Protein AF-A0A6C0CCA2-F1 (afdb_monomer_lite)

Foldseek 3Di:
DDDPDPDDQVNVQVLCLLLVCVLLVHDADDDDDDDCPSSVVVVVQCVCVCVVAPRWYQDDPDQDLAGIAHPVDRQAGEHEAEDEDDLGWTAQGPLQWFFLCVVCVLLVHHDDDLLVSLQCCVVVVLSVVQSRVCSRAVHWYFYAYNVVRWTKTKHFPAGCHSVNPVVWDWDKPDHSVPDDFKIFIFTQDPNDTHTFKMWGQDDPPDSIIGITGSVNSNCVSVVVRMDIDTD

Organism: NCBI:txid1070528

Radius of gyration: 18.25 Å; chains: 1; bounding box: 51×41×48 Å

Structure (mmCIF, N/CA/C/O backbone):
data_AF-A0A6C0CCA2-F1
#
_entry.id   AF-A0A6C0CCA2-F1
#
loop_
_atom_site.group_PDB
_atom_site.id
_atom_site.type_symbol
_atom_site.label_atom_id
_atom_site.label_alt_id
_atom_site.label_comp_id
_atom_site.label_asym_id
_atom_site.label_entity_id
_atom_site.label_seq_id
_atom_site.pdbx_PDB_ins_code
_atom_site.Cartn_x
_atom_site.Cartn_y
_atom_site.Cartn_z
_atom_site.occupancy
_atom_site.B_iso_or_equiv
_atom_site.auth_seq_id
_atom_site.auth_comp_id
_atom_site.auth_asym_id
_atom_site.auth_atom_id
_atom_site.pdbx_PDB_model_num
ATOM 1 N N . MET A 1 1 ? 29.061 24.717 5.810 1.00 33.34 1 MET A N 1
ATOM 2 C CA . MET A 1 1 ? 28.289 23.784 6.660 1.00 33.34 1 MET A CA 1
ATOM 3 C C . MET A 1 1 ? 26.979 23.508 5.941 1.00 33.34 1 MET A C 1
ATOM 5 O O . MET A 1 1 ? 26.131 24.387 5.929 1.00 33.34 1 MET A O 1
ATOM 9 N N . SER A 1 2 ? 26.854 22.387 5.225 1.00 36.84 2 SER A N 1
ATOM 10 C CA . SER A 1 2 ? 25.617 22.090 4.491 1.00 36.84 2 SER A CA 1
ATOM 11 C C . SER A 1 2 ? 24.551 21.615 5.472 1.00 36.84 2 SER A C 1
ATOM 13 O O . SER A 1 2 ? 24.756 20.619 6.171 1.00 36.84 2 SER A O 1
ATOM 15 N N . GLU A 1 3 ? 23.422 22.314 5.523 1.00 35.94 3 GLU A N 1
ATOM 16 C CA . GLU A 1 3 ? 22.224 21.838 6.205 1.00 35.94 3 GLU A CA 1
ATOM 17 C C . GLU A 1 3 ? 21.871 20.448 5.664 1.00 35.94 3 GLU A C 1
ATOM 19 O O . GLU A 1 3 ? 21.598 20.274 4.475 1.00 35.94 3 GLU A O 1
ATOM 24 N N . LYS A 1 4 ? 21.916 19.428 6.529 1.00 39.75 4 LYS A N 1
ATOM 25 C CA . LYS A 1 4 ? 21.378 18.099 6.225 1.00 39.75 4 LYS A CA 1
ATOM 26 C C . LYS A 1 4 ? 19.868 18.259 6.063 1.00 39.75 4 LYS A C 1
ATOM 28 O O . LYS A 1 4 ? 19.120 18.198 7.036 1.00 39.75 4 LYS A O 1
ATOM 33 N N . GLN A 1 5 ? 19.429 18.505 4.834 1.00 40.78 5 GLN A N 1
ATOM 34 C CA . GLN A 1 5 ? 18.018 18.566 4.498 1.00 40.78 5 GLN A CA 1
ATOM 35 C C . GLN A 1 5 ? 17.412 17.191 4.805 1.00 40.78 5 GLN A C 1
ATOM 37 O O . GLN A 1 5 ? 17.782 16.177 4.210 1.00 40.78 5 GLN A O 1
ATOM 42 N N . VAL A 1 6 ? 16.534 17.135 5.808 1.00 44.69 6 VAL A N 1
ATOM 43 C CA . VAL A 1 6 ? 15.851 15.900 6.195 1.00 44.69 6 VAL A CA 1
ATOM 44 C C . VAL A 1 6 ? 14.941 15.508 5.038 1.00 44.69 6 VAL A C 1
ATOM 46 O O . VAL A 1 6 ? 13.875 16.092 4.860 1.00 44.69 6 VAL A O 1
ATOM 49 N N . LEU A 1 7 ? 15.373 14.528 4.243 1.00 51.72 7 LEU A N 1
ATOM 50 C CA . LEU A 1 7 ? 14.555 13.936 3.189 1.00 51.72 7 LEU A CA 1
ATOM 51 C C . LEU A 1 7 ? 13.192 13.546 3.795 1.00 51.72 7 LEU A C 1
ATOM 53 O O . LEU A 1 7 ? 13.137 12.823 4.798 1.00 51.72 7 LEU A O 1
ATOM 57 N N . GLN A 1 8 ? 12.088 13.923 3.156 1.00 57.38 8 GLN A N 1
ATOM 58 C CA . GLN A 1 8 ? 10.725 13.487 3.485 1.00 57.38 8 GLN A CA 1
ATOM 59 C C . GLN A 1 8 ? 10.368 12.186 2.756 1.00 57.38 8 GLN A C 1
ATOM 61 O O . GLN A 1 8 ? 11.028 11.810 1.791 1.00 57.38 8 GLN A O 1
ATOM 66 N N . THR A 1 9 ? 9.389 11.422 3.248 1.00 58.47 9 THR A N 1
ATOM 67 C CA . THR A 1 9 ? 9.006 10.125 2.648 1.00 58.47 9 THR A CA 1
ATOM 68 C C . THR A 1 9 ? 8.597 10.264 1.180 1.00 58.47 9 THR A C 1
ATOM 70 O O . THR A 1 9 ? 9.000 9.438 0.368 1.00 58.47 9 THR A O 1
ATOM 73 N N . GLU A 1 10 ? 7.906 11.356 0.833 1.00 61.56 10 GLU A N 1
ATOM 74 C CA . GLU A 1 10 ? 7.560 11.719 -0.550 1.00 61.56 10 GLU A CA 1
ATOM 75 C C . GLU A 1 10 ? 8.799 11.833 -1.451 1.00 61.56 10 GLU A C 1
ATOM 77 O O . GLU A 1 10 ? 8.774 11.395 -2.598 1.00 61.56 10 GLU A O 1
ATOM 82 N N . ASP A 1 11 ? 9.914 12.335 -0.914 1.00 83.44 11 ASP A N 1
ATOM 83 C CA . ASP A 1 11 ? 11.159 12.466 -1.670 1.00 83.44 11 ASP A CA 1
ATOM 84 C C . ASP A 1 11 ? 11.718 11.091 -2.051 1.00 83.44 11 ASP A C 1
ATOM 86 O O . ASP A 1 11 ? 12.250 10.923 -3.139 1.00 83.44 11 ASP A O 1
ATOM 90 N N . THR A 1 12 ? 11.571 10.079 -1.186 1.00 88.56 12 THR A N 1
ATOM 91 C CA . THR A 1 12 ? 12.020 8.711 -1.496 1.00 88.56 12 THR A CA 1
ATOM 92 C C . THR A 1 12 ? 11.109 8.009 -2.489 1.00 88.56 12 THR A C 1
ATOM 94 O O . THR A 1 12 ? 11.634 7.304 -3.343 1.00 88.56 12 THR A O 1
ATOM 97 N N . GLY A 1 13 ? 9.795 8.247 -2.429 1.00 92.06 13 GLY A N 1
ATOM 98 C CA . GLY A 1 13 ? 8.855 7.766 -3.446 1.00 92.06 13 GLY A CA 1
ATOM 99 C C . GLY A 1 13 ? 9.242 8.262 -4.838 1.00 92.06 13 GLY A C 1
ATOM 100 O O . GLY A 1 13 ? 9.580 7.458 -5.697 1.00 92.06 13 GLY A O 1
ATOM 101 N N . LYS A 1 14 ? 9.352 9.584 -5.012 1.00 93.69 14 LYS A N 1
ATOM 102 C CA . LYS A 1 14 ? 9.690 10.190 -6.312 1.00 93.69 14 LYS A CA 1
ATOM 103 C C . LYS A 1 14 ? 11.092 9.839 -6.810 1.00 93.69 14 LYS A C 1
ATOM 105 O O . LYS A 1 14 ? 11.291 9.679 -8.009 1.00 93.69 14 LYS A O 1
ATOM 110 N N . ILE A 1 15 ? 12.073 9.715 -5.911 1.00 95.94 15 ILE A N 1
ATOM 111 C CA . ILE A 1 15 ? 13.420 9.228 -6.260 1.00 95.94 15 ILE A CA 1
ATOM 112 C C . ILE A 1 15 ? 13.354 7.793 -6.798 1.00 95.94 15 ILE A C 1
ATOM 114 O O . ILE A 1 15 ? 14.021 7.477 -7.781 1.00 95.94 15 ILE A O 1
ATOM 118 N N . PHE A 1 16 ? 12.561 6.926 -6.168 1.00 97.12 16 PHE A N 1
ATOM 119 C CA . PHE A 1 16 ? 12.427 5.541 -6.606 1.00 97.12 16 PHE A CA 1
ATOM 120 C C . PHE A 1 16 ? 11.627 5.424 -7.907 1.00 97.12 16 PHE A C 1
ATOM 122 O O . PHE A 1 16 ? 12.038 4.692 -8.802 1.00 97.12 16 PHE A O 1
ATOM 129 N N . GLU A 1 17 ? 10.563 6.212 -8.064 1.00 97.12 17 GLU A N 1
ATOM 130 C CA . GLU A 1 17 ? 9.838 6.318 -9.332 1.00 97.12 17 GLU A CA 1
ATOM 131 C C . GLU A 1 17 ? 10.765 6.772 -10.478 1.00 97.12 17 GLU A C 1
ATOM 133 O O . GLU A 1 17 ? 10.752 6.219 -11.580 1.00 97.12 17 GLU A O 1
ATOM 138 N N . MET A 1 18 ? 11.634 7.756 -10.222 1.00 97.69 18 MET A N 1
ATOM 139 C CA . MET A 1 18 ? 12.644 8.173 -11.196 1.00 97.69 18 MET A CA 1
ATOM 140 C C . MET A 1 18 ? 13.614 7.031 -11.529 1.00 97.69 18 MET A C 1
ATOM 142 O O . MET A 1 18 ? 13.919 6.822 -12.699 1.00 97.69 18 MET A O 1
ATOM 146 N N . ALA A 1 19 ? 14.062 6.254 -10.538 1.00 98.31 19 ALA A N 1
ATOM 147 C CA . ALA A 1 19 ? 14.925 5.094 -10.775 1.00 98.31 19 ALA A CA 1
ATOM 148 C C . ALA A 1 19 ? 14.276 4.065 -11.716 1.00 98.31 19 ALA A C 1
ATOM 150 O O . ALA A 1 19 ? 14.937 3.543 -12.612 1.00 98.31 19 ALA A O 1
ATOM 151 N N . ILE A 1 20 ? 12.975 3.812 -11.541 1.00 98.56 20 ILE A N 1
ATOM 152 C CA . ILE A 1 20 ? 12.195 2.931 -12.419 1.00 98.56 20 ILE A CA 1
ATOM 153 C C . ILE A 1 20 ? 12.111 3.528 -13.827 1.00 98.56 20 ILE A C 1
ATOM 155 O O . ILE A 1 20 ? 12.376 2.818 -14.794 1.00 98.56 20 ILE A O 1
ATOM 159 N N . CYS A 1 21 ? 11.842 4.833 -13.962 1.00 98.50 21 CYS A N 1
ATOM 160 C CA . CYS A 1 21 ? 11.830 5.495 -15.273 1.00 98.50 21 CYS A CA 1
ATOM 161 C C . CYS A 1 21 ? 13.171 5.334 -16.003 1.00 98.50 21 CYS A C 1
ATOM 163 O O . CYS A 1 21 ? 13.209 4.976 -17.179 1.00 98.50 21 CYS A O 1
ATOM 165 N N . LEU A 1 22 ? 14.285 5.526 -15.290 1.00 98.50 22 LEU A N 1
ATOM 166 C CA . LEU A 1 22 ? 15.621 5.333 -15.846 1.00 98.50 22 LEU A CA 1
ATOM 167 C C . LEU A 1 22 ? 15.893 3.876 -16.236 1.00 98.50 22 LEU A C 1
ATOM 169 O O . LEU A 1 22 ? 16.605 3.648 -17.215 1.00 98.50 22 LEU A O 1
ATOM 173 N N . ALA A 1 23 ? 15.369 2.902 -15.484 1.00 98.38 23 ALA A N 1
ATOM 174 C CA . ALA A 1 23 ? 15.556 1.476 -15.757 1.00 98.38 23 ALA A CA 1
ATOM 175 C C . ALA A 1 23 ? 14.824 1.048 -17.033 1.00 98.38 23 ALA A C 1
ATOM 177 O O . ALA A 1 23 ? 15.401 0.346 -17.858 1.00 98.38 23 ALA A O 1
ATOM 178 N N . TYR A 1 24 ? 13.602 1.547 -17.229 1.00 98.31 24 TYR A N 1
ATOM 179 C CA . TYR A 1 24 ? 12.815 1.341 -18.448 1.00 98.31 24 TYR A CA 1
ATOM 180 C C . TYR A 1 24 ? 13.236 2.239 -19.619 1.00 98.31 24 TYR A C 1
ATOM 182 O O . TYR A 1 24 ? 12.748 2.057 -20.729 1.00 98.31 24 TYR A O 1
ATOM 190 N N . ASN A 1 25 ? 14.134 3.204 -19.394 1.00 97.94 25 ASN A N 1
ATOM 191 C CA . ASN A 1 25 ? 14.497 4.232 -20.371 1.00 97.94 25 ASN A CA 1
ATOM 192 C C . ASN A 1 25 ? 13.276 5.029 -20.885 1.00 97.94 25 ASN A C 1
ATOM 194 O O . ASN A 1 25 ? 13.128 5.276 -22.082 1.00 97.94 25 ASN A O 1
ATOM 198 N N . ILE A 1 26 ? 12.399 5.430 -19.962 1.00 97.88 26 ILE A N 1
ATOM 199 C CA . ILE A 1 26 ? 11.173 6.198 -20.226 1.00 97.88 26 ILE A CA 1
ATOM 200 C C . ILE A 1 26 ? 11.229 7.572 -19.545 1.00 97.88 26 ILE A C 1
ATOM 202 O O . ILE A 1 26 ? 11.939 7.745 -18.549 1.00 97.88 26 ILE A O 1
ATOM 206 N N . PRO A 1 27 ? 10.489 8.576 -20.046 1.00 96.94 27 PRO A N 1
ATOM 207 C CA . PRO A 1 27 ? 10.453 9.887 -19.412 1.00 96.94 27 PRO A CA 1
ATOM 208 C C . PRO A 1 27 ? 9.710 9.851 -18.068 1.00 96.94 27 PRO A C 1
ATOM 210 O O . PRO A 1 27 ? 8.652 9.237 -17.936 1.00 96.94 27 PRO A O 1
ATOM 213 N N . TYR A 1 28 ? 10.219 10.596 -17.083 1.00 95.94 28 TYR A N 1
ATOM 214 C CA . TYR A 1 28 ? 9.4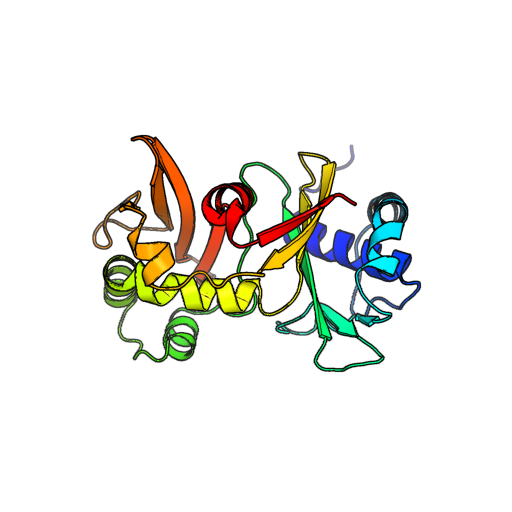68 10.887 -15.863 1.00 95.94 28 TYR A CA 1
ATOM 215 C C . TYR A 1 28 ? 8.396 11.937 -16.153 1.00 95.94 28 TYR A C 1
ATOM 217 O O . TYR A 1 28 ? 8.687 13.116 -16.363 1.00 95.94 28 TYR A O 1
ATOM 225 N N . ASP A 1 29 ? 7.140 11.512 -16.153 1.00 93.44 29 ASP A N 1
ATOM 226 C CA . ASP A 1 29 ? 6.006 12.404 -16.376 1.00 93.44 29 ASP A CA 1
ATOM 227 C C . ASP A 1 29 ? 5.652 13.225 -15.118 1.00 93.44 29 ASP A C 1
ATOM 229 O O . ASP A 1 29 ? 4.819 12.842 -14.298 1.00 93.44 29 ASP A O 1
ATOM 233 N N . GLY A 1 30 ? 6.323 14.365 -14.940 1.00 89.56 30 GLY A N 1
ATOM 234 C CA . GLY A 1 30 ? 6.075 15.285 -13.832 1.00 89.56 30 GLY A CA 1
ATOM 235 C C . GLY A 1 30 ? 7.253 16.210 -13.534 1.00 89.56 30 GLY A C 1
ATOM 236 O O . GLY A 1 30 ? 8.298 16.164 -14.179 1.00 89.56 30 GLY A O 1
ATOM 237 N N . LYS A 1 31 ? 7.106 17.071 -12.520 1.00 89.69 31 LYS A N 1
ATOM 238 C CA . LYS A 1 31 ? 8.206 17.934 -12.064 1.00 89.69 31 LYS A CA 1
ATOM 239 C C . LYS A 1 31 ? 9.101 17.177 -11.085 1.00 89.69 31 LYS A C 1
ATOM 241 O O . LYS A 1 31 ? 8.762 17.054 -9.907 1.00 89.69 31 LYS A O 1
ATOM 246 N N . TYR A 1 32 ? 10.265 16.744 -11.556 1.00 92.12 32 TYR A N 1
ATOM 247 C CA . TYR A 1 32 ? 11.318 16.189 -10.711 1.00 92.12 32 TYR A CA 1
ATOM 248 C C . TYR A 1 32 ? 12.268 17.296 -10.232 1.00 92.12 32 TYR A C 1
ATOM 250 O O . TYR A 1 32 ? 12.731 18.111 -11.025 1.00 92.12 32 TYR A O 1
ATOM 258 N N . LYS A 1 33 ? 12.526 17.365 -8.921 1.00 92.25 33 LYS A N 1
ATOM 259 C CA . LYS A 1 33 ? 13.341 18.427 -8.289 1.00 92.25 33 LYS A CA 1
ATOM 260 C C . LYS A 1 33 ? 14.468 17.893 -7.397 1.00 92.25 33 LYS A C 1
ATOM 262 O O . LYS A 1 33 ? 15.026 18.652 -6.610 1.00 92.25 33 LYS A O 1
ATOM 267 N N . TYR A 1 34 ? 14.728 16.589 -7.448 1.00 92.12 34 TYR A N 1
ATOM 268 C CA . TYR A 1 34 ? 15.670 15.907 -6.561 1.00 92.12 34 TYR A CA 1
ATOM 269 C C . TYR A 1 34 ? 16.970 15.575 -7.303 1.00 92.12 34 TYR A C 1
ATOM 271 O O . TYR A 1 34 ? 17.050 15.722 -8.520 1.00 92.12 34 TYR A O 1
ATOM 279 N N . GLY A 1 35 ? 18.004 15.150 -6.575 1.00 91.38 35 GLY A N 1
ATOM 280 C CA . GLY A 1 35 ? 19.263 14.715 -7.184 1.00 91.38 35 GLY A CA 1
ATOM 281 C C . GLY A 1 35 ? 19.110 13.423 -7.997 1.00 91.38 35 GLY A C 1
ATOM 282 O O . GLY A 1 35 ? 18.208 12.623 -7.738 1.00 91.38 35 GLY A O 1
ATOM 283 N N . MET A 1 36 ? 20.008 13.219 -8.964 1.00 95.31 36 MET A N 1
ATOM 284 C CA . MET A 1 36 ? 20.032 12.029 -9.833 1.00 95.31 36 MET A CA 1
ATOM 285 C C . MET A 1 36 ? 20.925 10.893 -9.316 1.00 95.31 36 MET A C 1
ATOM 287 O O . MET A 1 36 ? 20.812 9.775 -9.799 1.00 95.31 36 MET A O 1
ATOM 291 N N . GLU A 1 37 ? 21.749 11.139 -8.293 1.00 95.19 37 GLU A N 1
ATOM 292 C CA . GLU A 1 37 ? 22.668 10.138 -7.730 1.00 95.19 37 GLU A CA 1
ATOM 293 C C . GLU A 1 37 ? 21.945 8.871 -7.236 1.00 95.19 37 GLU A C 1
ATOM 295 O O . GLU A 1 37 ? 22.269 7.761 -7.652 1.00 95.19 37 GLU A O 1
ATOM 300 N N . GLU A 1 38 ? 20.925 9.025 -6.385 1.00 94.88 38 GLU A N 1
ATOM 301 C CA . GLU A 1 38 ? 20.159 7.884 -5.866 1.00 94.88 38 GLU A CA 1
ATOM 302 C C . GLU A 1 38 ? 19.335 7.164 -6.951 1.00 94.88 38 GLU A C 1
ATOM 304 O O . GLU A 1 38 ? 19.379 5.932 -6.973 1.00 94.88 38 GLU A O 1
ATOM 309 N N . PRO A 1 39 ? 18.606 7.856 -7.854 1.00 97.38 39 PRO A N 1
ATOM 310 C CA . PRO A 1 39 ? 17.936 7.193 -8.970 1.00 97.38 39 PRO A CA 1
ATOM 311 C C . PRO A 1 39 ? 18.866 6.359 -9.852 1.00 97.38 39 PRO A C 1
ATOM 313 O O . PRO A 1 39 ? 18.539 5.211 -10.140 1.00 97.38 39 PRO A O 1
ATOM 316 N N . GLU A 1 40 ? 20.029 6.892 -10.238 1.00 97.06 40 GLU A N 1
ATOM 317 C CA . GLU A 1 40 ? 20.998 6.168 -11.074 1.00 97.06 40 GLU A CA 1
ATOM 318 C C . GLU A 1 40 ? 21.571 4.954 -10.336 1.00 97.06 40 GLU A C 1
ATOM 320 O O . GLU A 1 40 ? 21.660 3.860 -10.892 1.00 97.06 40 GLU A O 1
ATOM 325 N N . ARG A 1 41 ? 21.865 5.091 -9.037 1.00 95.50 41 ARG A N 1
ATOM 326 C CA . ARG A 1 41 ? 22.288 3.956 -8.206 1.00 95.50 41 ARG A CA 1
ATOM 327 C C . ARG A 1 41 ? 21.222 2.857 -8.148 1.00 95.50 41 ARG A C 1
ATOM 329 O O . ARG A 1 41 ? 21.554 1.673 -8.195 1.00 95.50 41 ARG A O 1
ATOM 336 N N . LEU A 1 42 ? 19.950 3.230 -8.000 1.00 97.38 42 LEU A N 1
ATOM 337 C CA . LEU A 1 42 ? 18.836 2.283 -7.877 1.00 97.38 42 LEU A CA 1
ATOM 338 C C . LEU A 1 42 ? 18.455 1.646 -9.218 1.00 97.38 42 LEU A C 1
ATOM 340 O O . LEU A 1 42 ? 18.117 0.466 -9.232 1.00 97.38 42 LEU A O 1
ATOM 344 N N . LYS A 1 43 ? 18.575 2.376 -10.332 1.00 97.19 43 LYS A N 1
ATOM 345 C CA . LYS A 1 43 ? 18.320 1.895 -11.698 1.00 97.19 43 LYS A CA 1
ATOM 346 C C . LYS A 1 43 ? 18.982 0.545 -11.972 1.00 97.19 43 LYS A C 1
ATOM 348 O O . LYS A 1 43 ? 18.335 -0.374 -12.463 1.00 97.19 43 LYS A O 1
ATOM 353 N N . HIS A 1 44 ? 20.263 0.408 -11.634 1.00 94.69 44 HIS A N 1
ATOM 354 C CA . HIS A 1 44 ? 21.031 -0.812 -11.906 1.00 94.69 44 HIS A CA 1
ATOM 355 C C . HIS A 1 44 ? 20.499 -2.053 -11.180 1.00 94.69 44 HIS A C 1
ATOM 357 O O . HIS A 1 44 ? 20.739 -3.171 -11.623 1.00 94.69 44 HIS A O 1
ATOM 363 N N . ARG A 1 45 ? 19.756 -1.861 -10.087 1.00 97.00 45 ARG A N 1
ATOM 364 C CA . ARG A 1 45 ? 19.136 -2.934 -9.303 1.00 97.00 45 ARG A CA 1
ATOM 365 C C . ARG A 1 45 ? 17.746 -3.328 -9.807 1.00 97.00 45 ARG A C 1
ATOM 367 O O . ARG A 1 45 ? 17.124 -4.222 -9.258 1.00 97.00 45 ARG A O 1
ATOM 374 N N . LEU A 1 46 ? 17.231 -2.632 -10.816 1.00 97.88 46 LEU A N 1
ATOM 375 C CA . LEU A 1 46 ? 15.895 -2.851 -11.366 1.00 97.88 46 LEU A CA 1
ATOM 376 C C . LEU A 1 46 ? 15.931 -3.647 -12.676 1.00 97.88 46 LEU A C 1
ATOM 378 O O . LEU A 1 46 ? 14.908 -3.750 -13.341 1.00 97.88 46 LEU A O 1
ATOM 382 N N . SER A 1 47 ? 17.068 -4.235 -13.061 1.00 94.50 47 SER A N 1
ATOM 383 C CA . SER A 1 47 ? 17.185 -5.002 -14.313 1.00 94.50 47 SER A CA 1
ATOM 384 C C . SER A 1 47 ? 16.156 -6.131 -14.400 1.00 94.50 47 SER A C 1
ATOM 386 O O . SER A 1 47 ? 15.455 -6.249 -15.400 1.00 94.50 47 SER A O 1
ATOM 388 N N . LYS A 1 48 ? 15.982 -6.891 -13.314 1.00 96.75 48 LYS A N 1
ATOM 389 C CA . LYS A 1 48 ? 15.010 -7.990 -13.230 1.00 96.75 48 LYS A CA 1
ATOM 390 C C . LYS A 1 48 ? 13.552 -7.521 -13.283 1.00 96.75 48 LYS A C 1
ATOM 392 O O . LYS A 1 48 ? 12.679 -8.291 -13.666 1.00 96.75 48 LYS A O 1
ATOM 397 N N . LEU A 1 49 ? 13.259 -6.258 -12.955 1.00 97.94 49 LEU A N 1
ATOM 398 C CA . LEU A 1 49 ? 11.905 -5.712 -13.111 1.00 97.94 49 LEU A CA 1
ATOM 399 C C . LEU A 1 49 ? 11.465 -5.717 -14.584 1.00 97.94 49 LEU A C 1
ATOM 401 O O . LEU A 1 49 ? 10.295 -5.970 -14.845 1.00 97.94 49 LEU A O 1
ATOM 405 N N . LEU A 1 50 ? 12.397 -5.508 -15.522 1.00 96.38 50 LEU A N 1
ATOM 406 C CA . LEU A 1 50 ? 12.127 -5.505 -16.968 1.00 96.38 50 LEU A CA 1
ATOM 407 C C . LEU A 1 50 ? 11.701 -6.885 -17.500 1.00 96.38 50 LEU A C 1
ATOM 409 O O . LEU A 1 50 ? 11.107 -6.981 -18.569 1.00 96.38 50 LEU A O 1
ATOM 413 N N . GLU A 1 51 ? 12.014 -7.952 -16.763 1.00 96.50 51 GLU A N 1
ATOM 414 C CA . GLU A 1 51 ? 11.586 -9.322 -17.067 1.00 96.50 51 GLU A CA 1
ATOM 415 C C . GLU A 1 51 ? 10.224 -9.647 -16.434 1.00 96.50 51 GLU A C 1
ATOM 417 O O . GLU A 1 51 ? 9.477 -10.480 -16.945 1.00 96.50 51 GLU A O 1
ATOM 422 N N . LEU A 1 52 ? 9.901 -9.001 -15.308 1.00 97.38 52 LEU A N 1
ATOM 423 C CA . LEU A 1 52 ? 8.708 -9.280 -14.501 1.00 97.38 52 LEU A CA 1
ATOM 424 C C . LEU A 1 52 ? 7.496 -8.434 -14.896 1.00 97.38 52 LEU A C 1
ATOM 426 O O . LEU A 1 52 ? 6.359 -8.848 -14.665 1.00 97.38 52 LEU A O 1
ATOM 430 N N . PHE A 1 53 ? 7.724 -7.250 -15.460 1.00 97.88 53 PHE A N 1
ATOM 431 C CA . PHE A 1 53 ? 6.673 -6.332 -15.871 1.00 97.88 53 PHE A CA 1
ATOM 432 C C . PHE A 1 53 ? 6.978 -5.781 -17.275 1.00 97.88 53 PHE A C 1
ATOM 434 O O . PHE A 1 53 ? 8.133 -5.489 -17.581 1.00 97.88 53 PHE A O 1
ATOM 441 N N . PRO A 1 54 ? 5.973 -5.688 -18.168 1.00 97.25 54 PRO A N 1
ATOM 442 C CA . PRO A 1 54 ? 6.188 -5.243 -19.541 1.00 97.25 54 PRO A CA 1
ATOM 443 C C . PRO A 1 54 ? 6.642 -3.781 -19.611 1.00 97.25 54 PRO A C 1
ATOM 445 O O . PRO A 1 54 ? 6.497 -3.017 -18.656 1.00 97.25 54 PRO A O 1
ATOM 448 N N . MET A 1 55 ? 7.099 -3.371 -20.799 1.00 97.75 55 MET A N 1
ATOM 449 C CA . MET A 1 55 ? 7.291 -1.954 -21.116 1.00 97.75 55 MET A CA 1
ATOM 450 C C . MET A 1 55 ? 6.058 -1.134 -20.725 1.00 97.75 55 MET A C 1
ATOM 452 O O . MET A 1 55 ? 4.906 -1.564 -20.898 1.00 97.75 55 MET A O 1
ATOM 456 N N . CYS A 1 56 ? 6.329 0.026 -20.142 1.00 97.88 56 CYS A N 1
ATOM 457 C CA . CYS A 1 56 ? 5.331 0.855 -19.499 1.00 97.88 56 CYS A CA 1
ATOM 458 C C . CYS A 1 56 ? 5.689 2.332 -19.567 1.00 97.88 56 CYS A C 1
ATOM 460 O O . CYS A 1 56 ? 6.844 2.703 -19.748 1.00 97.88 56 CYS A O 1
ATOM 462 N N . SER A 1 57 ? 4.686 3.160 -19.318 1.00 97.62 57 SER A N 1
ATOM 463 C CA . SER A 1 57 ? 4.807 4.603 -19.188 1.00 97.62 57 SER A CA 1
ATOM 464 C C . SER A 1 57 ? 4.560 5.037 -17.743 1.00 97.62 57 SER A C 1
ATOM 466 O O . SER A 1 57 ? 3.739 4.449 -17.034 1.00 97.62 57 SER A O 1
ATOM 468 N N . HIS A 1 58 ? 5.246 6.096 -17.302 1.00 97.06 58 HIS A N 1
ATOM 469 C CA . HIS A 1 58 ? 4.995 6.721 -16.003 1.00 97.06 58 HIS A CA 1
ATOM 470 C C . HIS A 1 58 ? 3.685 7.522 -16.044 1.00 97.06 58 HIS A C 1
ATOM 472 O O . HIS A 1 58 ? 3.547 8.459 -16.827 1.00 97.06 58 HIS A O 1
ATOM 478 N N . THR A 1 59 ? 2.720 7.164 -15.195 1.00 93.19 59 THR A N 1
ATOM 479 C CA . THR A 1 59 ? 1.349 7.707 -15.193 1.00 93.19 59 THR A CA 1
ATOM 480 C C . THR A 1 59 ? 0.910 8.276 -13.835 1.00 93.19 59 THR A C 1
ATOM 482 O O . THR A 1 59 ? -0.267 8.611 -13.648 1.00 93.19 59 THR A O 1
ATOM 485 N N . ALA A 1 60 ? 1.838 8.419 -12.881 1.00 85.62 60 ALA A N 1
ATOM 486 C CA . ALA A 1 60 ? 1.573 8.935 -11.539 1.00 85.62 60 ALA A CA 1
ATOM 487 C C . ALA A 1 60 ? 1.200 10.435 -11.567 1.00 85.62 60 ALA A C 1
ATOM 489 O O . ALA A 1 60 ? 2.050 11.325 -11.494 1.00 85.62 60 ALA A O 1
ATOM 490 N N . LYS A 1 61 ? -0.095 10.765 -11.673 1.00 80.25 61 LYS A N 1
ATOM 491 C CA . LYS A 1 61 ? -0.583 12.156 -11.738 1.00 80.25 61 LYS A CA 1
ATOM 492 C C . LYS A 1 61 ? -1.727 12.416 -10.770 1.00 80.25 61 LYS A C 1
ATOM 494 O O . LYS A 1 61 ? -2.716 11.706 -10.754 1.00 80.25 61 LYS A O 1
ATOM 499 N N . ARG A 1 62 ? -1.651 13.515 -10.007 1.00 72.25 62 ARG A N 1
ATOM 500 C CA . ARG A 1 62 ? -2.789 14.084 -9.240 1.00 72.25 62 ARG A CA 1
ATOM 501 C C . ARG A 1 62 ? -3.553 13.069 -8.364 1.00 72.25 62 ARG A C 1
ATOM 503 O O . ARG A 1 62 ? -4.773 13.144 -8.255 1.00 72.25 62 ARG A O 1
ATOM 510 N N . GLY A 1 63 ? -2.842 12.141 -7.725 1.00 70.62 63 GLY A N 1
ATOM 511 C CA . GLY A 1 63 ? -3.473 11.087 -6.924 1.00 70.62 63 GLY A CA 1
ATOM 512 C C . GLY A 1 63 ? -4.042 9.935 -7.755 1.00 70.62 63 GLY A C 1
ATOM 513 O O . GLY A 1 63 ? -5.009 9.312 -7.320 1.00 70.62 63 GLY A O 1
ATOM 514 N N . SER A 1 64 ? -3.461 9.668 -8.934 1.00 83.00 64 SER A N 1
ATOM 515 C CA . SER A 1 64 ? -3.682 8.451 -9.717 1.00 83.00 64 SER A CA 1
ATOM 516 C C . SER A 1 64 ? -3.645 7.208 -8.832 1.00 83.00 64 SER A C 1
ATOM 518 O O . SER A 1 64 ? -2.873 7.121 -7.871 1.00 83.00 64 SER A O 1
ATOM 520 N N . ARG A 1 65 ? -4.462 6.225 -9.215 1.00 87.75 65 ARG A N 1
ATOM 521 C CA . ARG A 1 65 ? -4.495 4.897 -8.597 1.00 87.75 65 ARG A CA 1
ATOM 522 C C . ARG A 1 65 ? -3.216 4.089 -8.863 1.00 87.75 65 ARG A C 1
ATOM 524 O O . ARG A 1 65 ? -2.884 3.225 -8.066 1.00 87.75 65 ARG A O 1
ATOM 531 N N . TYR A 1 66 ? -2.481 4.422 -9.923 1.00 93.38 66 TYR A N 1
ATOM 532 C CA . TYR A 1 66 ? -1.297 3.688 -10.364 1.00 93.38 66 TYR A CA 1
ATOM 533 C C . TYR A 1 66 ? -0.152 4.630 -10.726 1.00 93.38 66 TYR A C 1
ATOM 535 O O . TYR A 1 66 ? -0.395 5.742 -11.213 1.00 93.38 66 TYR A O 1
ATOM 543 N N . ASP A 1 67 ? 1.079 4.152 -10.544 1.00 95.75 67 ASP A N 1
ATOM 544 C CA . ASP A 1 67 ? 2.283 4.925 -10.853 1.00 95.75 67 ASP A CA 1
ATOM 545 C C . ASP A 1 67 ? 2.781 4.666 -12.283 1.00 95.75 67 ASP A C 1
ATOM 547 O O . ASP A 1 67 ? 3.237 5.596 -1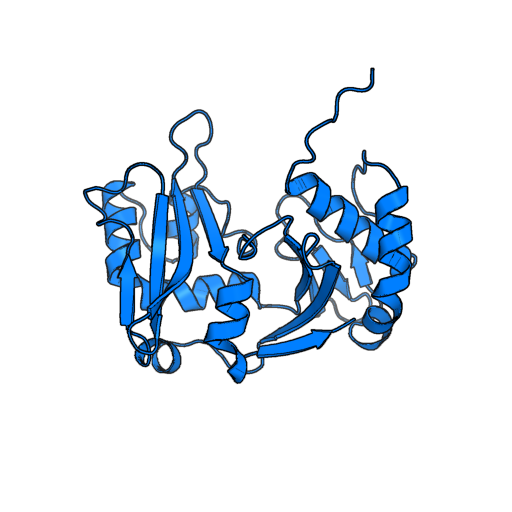2.948 1.00 95.75 67 ASP A O 1
ATOM 551 N N . TYR A 1 68 ? 2.605 3.442 -12.796 1.00 97.69 68 TYR A N 1
ATOM 552 C CA . TYR A 1 68 ? 2.939 3.060 -14.173 1.00 97.69 68 TYR A CA 1
ATOM 553 C C . TYR A 1 68 ? 1.824 2.244 -14.819 1.00 97.69 68 TYR A C 1
ATOM 555 O O . TYR A 1 68 ? 1.103 1.507 -14.143 1.00 97.69 68 TYR A O 1
ATOM 563 N N . THR A 1 69 ? 1.727 2.340 -16.143 1.00 97.62 69 THR A N 1
ATOM 564 C CA . THR A 1 69 ? 0.768 1.592 -16.968 1.00 97.62 69 THR A CA 1
ATOM 565 C C . THR A 1 69 ? 1.491 0.970 -18.155 1.00 97.62 69 THR A C 1
ATOM 567 O O . THR A 1 69 ? 2.316 1.640 -18.772 1.00 97.62 69 THR A O 1
ATOM 570 N N . SER A 1 70 ? 1.218 -0.299 -18.466 1.00 97.69 70 SER A N 1
ATOM 571 C CA . SER A 1 70 ? 1.845 -0.979 -19.602 1.00 97.69 70 SER A CA 1
ATOM 572 C C . SER A 1 70 ? 1.444 -0.338 -20.928 1.00 97.69 70 SER A C 1
ATOM 574 O O . SER A 1 70 ? 0.275 -0.035 -21.156 1.00 97.69 70 SER A O 1
ATOM 576 N N . ASP A 1 71 ? 2.409 -0.222 -21.839 1.00 96.50 71 ASP A N 1
ATOM 577 C CA . ASP A 1 71 ? 2.173 0.314 -23.183 1.00 96.50 71 ASP A CA 1
ATOM 578 C C . ASP A 1 71 ? 1.422 -0.685 -24.081 1.00 96.50 71 ASP A C 1
ATOM 580 O O . ASP A 1 71 ? 0.820 -0.310 -25.084 1.00 96.50 71 ASP A O 1
ATOM 584 N N . THR A 1 72 ? 1.457 -1.972 -23.720 1.00 94.94 72 THR A N 1
ATOM 585 C CA . THR A 1 72 ? 0.824 -3.062 -24.485 1.00 94.94 72 THR A CA 1
ATOM 586 C C . THR A 1 72 ? -0.552 -3.461 -23.957 1.00 94.94 72 THR A C 1
ATOM 588 O O . THR A 1 72 ? -1.320 -4.094 -24.675 1.00 94.94 72 THR A O 1
ATOM 591 N N . ASP A 1 73 ? -0.870 -3.103 -22.711 1.00 95.56 73 ASP A N 1
ATOM 592 C CA . ASP A 1 73 ? -2.141 -3.420 -22.061 1.00 95.56 73 ASP A CA 1
ATOM 593 C C . ASP A 1 73 ? -2.463 -2.357 -21.006 1.00 95.56 73 ASP A C 1
ATOM 595 O O . ASP A 1 73 ? -1.892 -2.345 -19.915 1.00 95.56 73 ASP A O 1
ATOM 599 N N . ALA A 1 74 ? -3.413 -1.477 -21.320 1.00 93.88 74 ALA A N 1
ATOM 600 C CA . ALA A 1 74 ? -3.796 -0.372 -20.447 1.00 93.88 74 ALA A CA 1
ATOM 601 C C . ALA A 1 74 ? -4.412 -0.813 -19.105 1.00 93.88 74 ALA A C 1
ATOM 603 O O . ALA A 1 74 ? -4.600 0.039 -18.243 1.00 93.88 74 ALA A O 1
ATOM 604 N N . ASN A 1 75 ? -4.719 -2.104 -18.920 1.00 94.94 75 ASN A N 1
ATOM 605 C CA . ASN A 1 75 ? -5.210 -2.656 -17.653 1.00 94.94 75 ASN A CA 1
ATOM 606 C C . ASN A 1 75 ? -4.087 -3.230 -16.775 1.00 94.94 75 ASN A C 1
ATOM 608 O O . ASN A 1 75 ? -4.337 -3.643 -15.642 1.00 94.94 75 ASN A O 1
ATOM 612 N N . LYS A 1 76 ? -2.851 -3.298 -17.284 1.00 96.81 76 LYS A N 1
ATOM 613 C CA . LYS A 1 76 ? -1.687 -3.733 -16.509 1.00 96.81 76 LYS A CA 1
ATOM 614 C C . LYS A 1 76 ? -0.983 -2.527 -15.925 1.00 96.81 76 LYS A C 1
ATOM 616 O O . LYS A 1 76 ? -0.465 -1.675 -16.647 1.00 96.81 76 LYS A O 1
ATOM 621 N N . HIS A 1 77 ? -0.906 -2.506 -14.605 1.00 97.69 77 HIS A N 1
ATOM 622 C CA . HIS A 1 77 ? -0.334 -1.405 -13.849 1.00 97.69 77 HIS A CA 1
ATOM 623 C C . HIS A 1 77 ? 0.781 -1.884 -12.925 1.00 97.69 77 HIS A C 1
ATOM 625 O O . HIS A 1 77 ? 0.882 -3.071 -12.624 1.00 97.69 77 HIS A O 1
ATOM 631 N N . LEU A 1 78 ? 1.603 -0.948 -12.464 1.00 97.88 78 LEU A N 1
ATOM 632 C CA . LEU A 1 78 ? 2.616 -1.175 -11.440 1.00 97.88 78 LEU A CA 1
ATOM 633 C C . LEU A 1 78 ? 2.574 -0.012 -10.451 1.00 97.88 78 LEU A C 1
ATOM 635 O O . LEU A 1 78 ? 2.506 1.155 -10.850 1.00 97.88 78 LEU A O 1
ATOM 639 N N . SER A 1 79 ? 2.642 -0.334 -9.164 1.00 97.06 79 SER A N 1
ATOM 640 C CA . SER A 1 79 ? 2.703 0.653 -8.086 1.00 97.06 79 SER A CA 1
ATOM 641 C C . SER A 1 79 ? 4.085 0.658 -7.436 1.00 97.06 79 SER A C 1
ATOM 643 O O . SER A 1 79 ? 4.568 -0.384 -6.990 1.00 97.06 79 SER A O 1
ATOM 645 N N . ALA A 1 80 ? 4.711 1.828 -7.332 1.00 96.56 80 ALA A N 1
ATOM 646 C CA . ALA A 1 80 ? 5.980 2.019 -6.644 1.00 96.56 80 ALA A CA 1
ATOM 647 C C . ALA A 1 80 ? 5.730 2.360 -5.173 1.00 96.56 80 ALA A C 1
ATOM 649 O O . ALA A 1 80 ? 5.193 3.409 -4.820 1.00 96.56 80 ALA A O 1
ATOM 650 N N . LYS A 1 81 ? 6.149 1.476 -4.268 1.00 95.56 81 LYS A N 1
ATOM 651 C CA . LYS A 1 81 ? 6.062 1.701 -2.822 1.00 95.56 81 LYS A CA 1
ATOM 652 C C . LYS A 1 81 ? 7.456 1.872 -2.249 1.00 95.56 81 LYS A C 1
ATOM 654 O O . LYS A 1 81 ? 8.413 1.230 -2.675 1.00 95.56 81 LYS A O 1
ATOM 659 N N . THR A 1 82 ? 7.588 2.721 -1.236 1.00 94.75 82 THR A N 1
ATOM 660 C CA . THR A 1 82 ? 8.874 2.906 -0.560 1.00 94.75 82 THR A CA 1
ATOM 661 C C . THR A 1 82 ? 8.713 3.008 0.942 1.00 94.75 82 THR A C 1
ATOM 663 O O . THR A 1 82 ? 7.686 3.454 1.458 1.00 94.75 82 THR A O 1
ATOM 666 N N . THR A 1 83 ? 9.770 2.643 1.660 1.00 93.12 83 THR A N 1
ATOM 667 C CA . THR A 1 83 ? 9.931 3.043 3.049 1.00 93.12 83 THR A CA 1
ATOM 668 C C . THR A 1 83 ? 11.359 3.447 3.364 1.00 93.12 83 THR A C 1
ATOM 670 O O . THR A 1 83 ? 12.314 3.037 2.707 1.00 93.12 83 THR A O 1
ATOM 673 N N . LYS A 1 84 ? 11.500 4.269 4.404 1.00 87.75 84 LYS A N 1
ATOM 674 C CA . LYS A 1 84 ? 12.796 4.766 4.870 1.00 87.75 84 LYS A CA 1
ATOM 675 C C . LYS A 1 84 ? 13.396 3.965 6.005 1.00 87.75 84 LYS A C 1
ATOM 677 O O . LYS A 1 84 ? 14.614 3.940 6.092 1.00 87.75 84 LYS A O 1
ATOM 682 N N . LYS A 1 85 ? 12.548 3.469 6.908 1.00 85.50 85 LYS A N 1
ATOM 683 C CA . LYS A 1 85 ? 12.940 2.859 8.180 1.00 85.50 85 LYS A CA 1
ATOM 684 C C . LYS A 1 85 ? 11.790 2.098 8.832 1.00 85.50 85 LYS A C 1
ATOM 686 O O . LYS A 1 85 ? 10.619 2.434 8.613 1.00 85.50 85 LYS A O 1
ATOM 691 N N . GLY A 1 86 ? 12.144 1.189 9.729 1.00 76.94 86 GLY A N 1
ATOM 692 C CA . GLY A 1 86 ? 11.251 0.420 10.582 1.00 76.94 86 GLY A CA 1
ATOM 693 C C . GLY A 1 86 ? 10.388 -0.570 9.804 1.00 76.94 86 GLY A C 1
ATOM 694 O O . GLY A 1 86 ? 10.721 -0.994 8.704 1.00 76.94 86 GLY A O 1
ATOM 695 N N . VAL A 1 87 ? 9.219 -0.886 10.363 1.00 77.25 87 VAL A N 1
ATOM 696 C CA . VAL A 1 87 ? 8.255 -1.877 9.837 1.00 77.25 87 VAL A CA 1
ATOM 697 C C . VAL A 1 87 ? 7.565 -1.483 8.517 1.00 77.25 87 VAL A C 1
ATOM 699 O O . VAL A 1 87 ? 6.570 -2.089 8.132 1.00 77.25 87 VAL A O 1
ATOM 702 N N . GLY A 1 88 ? 8.060 -0.448 7.834 1.00 81.94 88 GLY A N 1
ATOM 703 C CA . GLY A 1 88 ? 7.600 -0.024 6.518 1.00 81.94 88 GLY A CA 1
ATOM 704 C C . GLY A 1 88 ? 6.209 0.598 6.500 1.00 81.94 88 GLY A C 1
ATOM 705 O O . GLY A 1 88 ? 5.235 -0.095 6.271 1.00 81.94 88 GLY A O 1
ATOM 706 N N . LYS A 1 89 ? 6.068 1.915 6.699 1.00 91.25 89 LYS A N 1
ATOM 707 C CA . LYS A 1 89 ? 4.743 2.562 6.593 1.00 91.25 89 LYS A CA 1
ATOM 708 C C . LYS A 1 89 ? 4.348 2.820 5.136 1.00 91.25 89 LYS A C 1
ATOM 710 O O . LYS A 1 89 ? 4.851 3.776 4.547 1.00 91.25 89 LYS A O 1
ATOM 715 N N . VAL A 1 90 ? 3.422 2.027 4.597 1.00 94.31 90 VAL A N 1
ATOM 716 C CA . VAL A 1 90 ? 2.908 2.151 3.218 1.00 94.31 90 VAL A CA 1
ATOM 717 C C . VAL A 1 90 ? 1.411 2.434 3.244 1.00 94.31 90 VAL A C 1
ATOM 719 O O . VAL A 1 90 ? 0.658 1.729 3.907 1.00 94.31 90 VAL A O 1
ATOM 722 N N . ALA A 1 91 ? 0.971 3.479 2.544 1.00 94.19 91 ALA A N 1
ATOM 723 C CA . ALA A 1 91 ? -0.448 3.799 2.418 1.00 94.19 91 ALA A CA 1
ATOM 724 C C . ALA A 1 91 ? -1.047 3.104 1.181 1.00 94.19 91 ALA A C 1
ATOM 726 O O . ALA A 1 91 ? -0.430 3.185 0.113 1.00 94.19 91 ALA A O 1
ATOM 727 N N . PRO A 1 92 ? -2.241 2.491 1.286 1.00 95.06 92 PRO A N 1
ATOM 728 C CA . PRO A 1 92 ? -3.042 2.135 0.117 1.00 95.06 92 PRO A CA 1
ATOM 729 C C . PRO A 1 92 ? -3.251 3.357 -0.781 1.00 95.06 92 PRO A C 1
ATOM 731 O O . PRO A 1 92 ? -3.462 4.470 -0.276 1.00 95.06 92 PRO A O 1
ATOM 734 N N . GLN A 1 93 ? -3.198 3.177 -2.099 1.00 91.56 93 GLN A N 1
ATOM 735 C CA . GLN A 1 93 ? -3.336 4.307 -3.013 1.00 91.56 93 GLN A CA 1
ATOM 736 C C . GLN A 1 93 ? -4.748 4.890 -2.910 1.00 91.56 93 GLN A C 1
ATOM 738 O O . GLN A 1 93 ? -5.710 4.157 -2.706 1.00 91.56 93 GLN A O 1
ATOM 743 N N . VAL A 1 94 ? -4.890 6.210 -3.066 1.00 90.88 94 VAL A N 1
ATOM 744 C CA . VAL A 1 94 ? -6.171 6.941 -3.007 1.00 90.88 94 VAL A CA 1
ATOM 745 C C . VAL A 1 94 ? -6.820 6.929 -1.616 1.00 90.88 94 VAL A C 1
ATOM 747 O O . VAL A 1 94 ? -6.946 7.985 -0.998 1.00 90.88 94 VAL A O 1
ATOM 750 N N . ILE A 1 95 ? -7.215 5.763 -1.104 1.00 94.94 95 ILE A N 1
ATOM 751 C CA . ILE A 1 95 ? -7.951 5.602 0.155 1.00 94.94 95 ILE A CA 1
ATOM 752 C C . ILE A 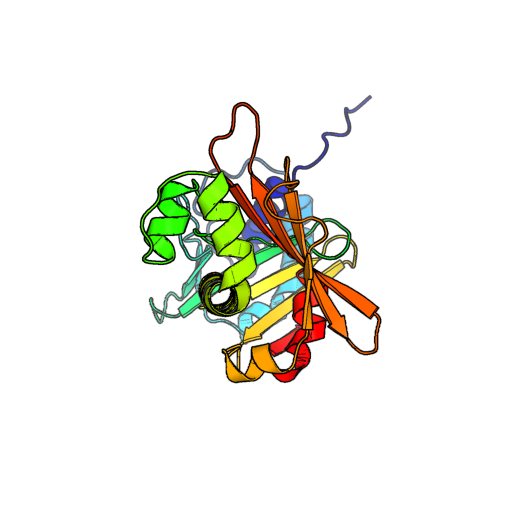1 95 ? -7.071 5.850 1.389 1.00 94.94 95 ILE A C 1
ATOM 754 O O . ILE A 1 95 ? -7.555 6.340 2.406 1.00 94.94 95 ILE A O 1
ATOM 758 N N . GLY A 1 96 ? -5.761 5.589 1.303 1.00 94.06 96 GLY A N 1
ATOM 759 C CA . GLY A 1 96 ? -4.854 5.675 2.447 1.00 94.06 96 GLY A CA 1
ATOM 760 C C . GLY A 1 96 ? -4.461 7.092 2.872 1.00 94.06 96 GLY A C 1
ATOM 761 O O . GLY A 1 96 ? -3.886 7.264 3.944 1.00 94.06 96 GLY A O 1
ATOM 762 N N . GLN A 1 97 ? -4.739 8.117 2.060 1.00 91.56 97 GLN A N 1
ATOM 763 C CA . GLN A 1 97 ? -4.400 9.521 2.357 1.00 91.56 97 GLN A CA 1
ATOM 764 C C . GLN A 1 97 ? -5.523 10.491 1.958 1.00 91.56 97 GLN A C 1
ATOM 766 O O . GLN A 1 97 ? -5.285 11.554 1.383 1.00 91.56 97 GLN A O 1
ATOM 771 N N . THR A 1 98 ? -6.768 10.111 2.229 1.00 92.56 98 THR A N 1
ATOM 772 C CA . THR A 1 98 ? -7.958 10.867 1.822 1.00 92.56 98 THR A CA 1
ATOM 773 C C . THR A 1 98 ? -8.573 11.673 2.973 1.00 92.56 98 THR A C 1
ATOM 775 O O . THR A 1 98 ? -8.098 11.629 4.103 1.00 92.56 98 THR A O 1
ATOM 778 N N . GLN A 1 99 ? -9.619 12.453 2.706 1.00 94.81 99 GLN A N 1
ATOM 779 C CA . GLN A 1 99 ? -10.430 13.079 3.757 1.00 94.81 99 GLN A CA 1
ATOM 780 C C . GLN A 1 99 ? -11.425 12.068 4.349 1.00 94.81 99 GLN A C 1
ATOM 782 O O . GLN A 1 99 ? -11.927 11.236 3.596 1.00 94.81 99 GLN A O 1
ATOM 787 N N . PRO A 1 100 ? -11.794 12.170 5.640 1.00 95.75 100 PRO A N 1
ATOM 788 C CA . PRO A 1 100 ? -12.728 11.248 6.297 1.00 95.75 100 PRO A CA 1
ATOM 789 C C . PRO A 1 100 ? -14.032 11.005 5.530 1.00 95.75 100 PRO A C 1
ATOM 791 O O . PRO A 1 100 ? -14.425 9.860 5.346 1.00 95.75 100 PRO A O 1
ATOM 794 N N . LYS A 1 101 ? -14.653 12.060 4.986 1.00 96.38 101 LYS A N 1
ATOM 795 C CA . LYS A 1 101 ? -15.861 11.912 4.164 1.00 96.38 101 LYS A CA 1
ATOM 796 C C . LYS A 1 101 ? -15.614 11.043 2.926 1.00 96.38 101 LYS A C 1
ATOM 798 O O . LYS A 1 101 ? -16.362 10.112 2.671 1.00 96.38 101 LYS A O 1
ATOM 803 N N . ARG A 1 102 ? -14.538 11.314 2.180 1.00 95.69 102 ARG A N 1
ATOM 804 C CA . ARG A 1 102 ? -14.191 10.523 0.993 1.00 95.69 102 ARG A CA 1
ATOM 805 C C . ARG A 1 102 ? -13.786 9.095 1.363 1.00 95.69 102 ARG A C 1
ATOM 807 O O . ARG A 1 102 ? -14.007 8.199 0.565 1.00 95.69 102 ARG A O 1
ATOM 814 N N . PHE A 1 103 ? -13.201 8.868 2.539 1.00 97.31 103 PHE A N 1
ATOM 815 C CA . PHE A 1 103 ? -12.960 7.515 3.043 1.00 97.31 103 PHE A CA 1
ATOM 816 C C . PHE A 1 103 ? -14.281 6.753 3.215 1.00 97.31 103 PHE A C 1
ATOM 818 O O . PHE A 1 103 ? -14.407 5.662 2.675 1.00 97.31 103 PHE A O 1
ATOM 825 N N . CYS A 1 104 ? -15.285 7.354 3.862 1.00 97.94 104 CYS A N 1
ATOM 826 C CA . CYS A 1 104 ? -16.629 6.777 3.969 1.00 97.94 104 CYS A CA 1
ATOM 827 C C . CYS A 1 104 ? -17.279 6.529 2.601 1.00 97.94 104 CYS A C 1
ATOM 829 O O . CYS A 1 104 ? -17.778 5.431 2.370 1.00 97.94 104 CYS A O 1
ATOM 831 N N . ASP A 1 105 ? -17.194 7.497 1.678 1.00 97.44 105 ASP A N 1
ATOM 832 C CA . ASP A 1 105 ? -17.722 7.353 0.314 1.00 97.44 105 ASP A CA 1
ATOM 833 C C . ASP A 1 105 ? -17.093 6.125 -0.395 1.00 97.44 105 ASP A C 1
ATOM 835 O O . ASP A 1 105 ? -17.793 5.372 -1.066 1.00 97.44 105 ASP A O 1
ATOM 839 N N . LEU A 1 106 ? -15.784 5.879 -0.211 1.00 96.00 106 LEU A N 1
ATOM 840 C CA . LEU A 1 106 ? -15.070 4.718 -0.774 1.00 96.00 106 LEU A CA 1
ATOM 841 C C . LEU A 1 106 ? -15.409 3.392 -0.074 1.00 96.00 106 LEU A C 1
ATOM 843 O O . LEU A 1 106 ? -15.323 2.341 -0.700 1.00 96.00 106 LEU A O 1
ATOM 847 N N . LEU A 1 107 ? -15.791 3.433 1.205 1.00 96.75 107 LEU A N 1
ATOM 848 C CA . LEU A 1 107 ? -16.311 2.271 1.933 1.00 96.75 107 LEU A CA 1
ATOM 849 C C . LEU A 1 107 ? -17.794 1.992 1.627 1.00 96.75 107 LEU A C 1
ATOM 851 O O . LEU A 1 107 ? -18.314 0.965 2.056 1.00 96.75 107 LEU A O 1
ATOM 855 N N . GLY A 1 108 ? -18.486 2.900 0.929 1.00 96.88 108 GLY A N 1
ATOM 856 C CA . GLY A 1 108 ? -19.924 2.799 0.681 1.00 96.88 108 GLY A CA 1
ATOM 857 C C . GLY A 1 108 ? -20.782 3.044 1.927 1.00 96.88 108 GLY A C 1
ATOM 858 O O . GLY A 1 108 ? -21.879 2.499 2.022 1.00 96.88 108 GLY A O 1
ATOM 859 N N . ILE A 1 109 ? -20.293 3.840 2.886 1.00 97.31 109 ILE A N 1
ATOM 860 C CA . ILE A 1 109 ? -21.018 4.188 4.118 1.00 97.31 109 ILE A CA 1
ATOM 861 C C . ILE A 1 109 ? -21.285 5.691 4.199 1.00 97.31 109 ILE A C 1
ATOM 863 O O . ILE A 1 109 ? -20.542 6.504 3.648 1.00 97.31 109 ILE A O 1
ATOM 867 N N . GLU A 1 110 ? -22.326 6.075 4.932 1.00 96.81 110 GLU A N 1
ATOM 868 C CA . GLU A 1 110 ? -22.617 7.481 5.198 1.00 96.81 110 GLU A CA 1
ATOM 869 C C . GLU A 1 110 ? -21.599 8.077 6.183 1.00 96.81 110 GLU A C 1
ATOM 871 O O . GLU A 1 110 ? -21.279 7.487 7.216 1.00 96.81 110 GLU A O 1
ATOM 876 N N . TYR A 1 111 ? -21.085 9.268 5.868 1.00 96.94 111 TYR A N 1
ATOM 877 C CA . TYR A 1 111 ? -20.240 10.023 6.789 1.00 96.94 111 TYR A CA 1
ATOM 878 C C . TYR A 1 111 ? -21.093 10.874 7.732 1.00 96.94 111 TYR A C 1
ATOM 880 O O . TYR A 1 111 ? -21.789 11.782 7.279 1.00 96.94 111 TYR A O 1
ATOM 888 N N . THR A 1 112 ? -20.951 10.650 9.038 1.00 96.19 112 THR A N 1
ATOM 889 C CA . THR A 1 112 ? -21.599 11.453 10.084 1.00 96.19 112 THR A CA 1
ATOM 890 C C . THR A 1 112 ? -20.573 12.319 10.820 1.00 96.19 112 THR A C 1
ATOM 892 O O . THR A 1 112 ? -20.438 13.516 10.560 1.00 96.19 112 THR A O 1
ATOM 895 N N . THR A 1 113 ? -19.793 11.717 11.719 1.00 95.56 113 THR A N 1
ATOM 896 C CA . THR A 1 113 ? -18.785 12.384 12.542 1.00 95.56 113 THR A CA 1
ATOM 897 C C . THR A 1 113 ? -17.493 11.573 12.601 1.00 95.56 113 THR A C 1
ATOM 899 O O . THR A 1 113 ? -17.456 10.376 12.325 1.00 95.56 113 THR A O 1
ATOM 902 N N . ILE A 1 114 ? -16.396 12.217 13.011 1.00 94.19 114 ILE A N 1
ATOM 903 C CA . ILE A 1 114 ? -15.121 11.519 13.244 1.00 94.19 114 ILE A CA 1
ATOM 904 C C . ILE A 1 114 ? -15.228 10.509 14.393 1.00 94.19 114 ILE A C 1
ATOM 906 O O . ILE A 1 114 ? -14.529 9.499 14.369 1.00 94.19 114 ILE A O 1
ATOM 910 N N . ALA A 1 115 ? -16.064 10.776 15.400 1.00 95.44 115 ALA A N 1
ATOM 911 C CA . ALA A 1 115 ? -16.264 9.858 16.517 1.00 95.44 115 ALA A CA 1
ATOM 912 C C . ALA A 1 115 ? -16.934 8.562 16.039 1.00 95.44 115 ALA A C 1
ATOM 914 O O . ALA A 1 115 ? -16.395 7.481 16.278 1.00 95.44 115 ALA A O 1
ATOM 915 N N . ASP A 1 116 ? -18.015 8.685 15.268 1.00 97.12 116 ASP A N 1
ATOM 916 C CA . ASP A 1 116 ? -18.729 7.535 14.703 1.00 97.12 116 ASP A CA 1
ATOM 917 C C . ASP A 1 116 ? -17.843 6.765 13.719 1.00 97.12 116 ASP A C 1
ATOM 919 O O . ASP A 1 116 ? -17.796 5.538 13.748 1.00 97.12 116 ASP A O 1
ATOM 923 N N . LEU A 1 117 ? -17.061 7.473 12.894 1.00 97.44 117 LEU A N 1
ATOM 924 C CA . LEU A 1 117 ? -16.122 6.832 11.975 1.00 97.44 117 LEU A CA 1
ATOM 925 C C . LEU A 1 117 ? -15.040 6.037 12.719 1.00 97.44 117 LEU A C 1
ATOM 927 O O . LEU A 1 117 ? -14.695 4.934 12.302 1.00 97.44 117 LEU A O 1
ATOM 931 N N . LYS A 1 118 ? -14.494 6.562 13.822 1.00 97.50 118 LYS A N 1
ATOM 932 C CA . LYS A 1 118 ? -13.526 5.818 14.646 1.00 97.50 118 LYS A CA 1
ATOM 933 C C . LYS A 1 118 ? -14.144 4.552 15.226 1.00 97.50 118 LYS A C 1
ATOM 935 O O . LYS A 1 118 ? -13.488 3.513 15.197 1.00 97.50 118 LYS A O 1
ATOM 940 N N . GLN A 1 119 ? -15.376 4.641 15.725 1.00 98.12 119 GLN A N 1
ATOM 941 C CA . GLN A 1 119 ? -16.106 3.485 16.231 1.00 98.12 119 GLN A CA 1
ATOM 942 C C . GLN A 1 119 ? -16.308 2.451 15.121 1.00 98.12 119 GLN A C 1
ATOM 944 O O . GLN A 1 119 ? -15.874 1.314 15.279 1.00 98.12 119 GLN A O 1
ATOM 949 N N . TYR A 1 120 ? -16.845 2.867 13.970 1.00 98.38 120 TYR A N 1
ATOM 950 C CA . TYR A 1 120 ? -17.055 2.000 12.810 1.00 98.38 120 TYR A CA 1
ATOM 951 C C . TYR A 1 120 ? -15.761 1.308 12.365 1.00 98.38 120 TYR A C 1
ATOM 953 O O . TYR A 1 120 ? -15.747 0.101 12.147 1.00 98.38 120 TYR A O 1
ATOM 961 N N . ILE A 1 121 ? -14.648 2.049 12.278 1.00 98.06 121 ILE A N 1
ATOM 962 C CA . ILE A 1 121 ? -13.343 1.483 11.906 1.00 98.06 121 ILE A CA 1
ATOM 963 C C . ILE A 1 121 ? -12.946 0.338 12.840 1.00 98.06 121 ILE A C 1
ATOM 965 O O . ILE A 1 121 ? -12.439 -0.676 12.365 1.00 98.06 121 ILE A O 1
ATOM 969 N N . GLN A 1 122 ? -13.148 0.489 14.151 1.00 98.12 122 GLN A N 1
ATOM 970 C CA . GLN A 1 122 ? -12.751 -0.539 15.111 1.00 98.12 122 GLN A CA 1
ATOM 971 C C . GLN A 1 122 ? -13.714 -1.726 15.147 1.00 98.12 122 GLN A C 1
ATOM 973 O O . GLN A 1 122 ? -13.246 -2.857 15.282 1.00 98.12 122 GLN A O 1
ATOM 978 N N . THR A 1 123 ? -15.021 -1.495 14.997 1.00 97.38 123 THR A N 1
ATOM 979 C CA . THR A 1 123 ? -16.037 -2.557 15.064 1.00 97.38 123 THR A CA 1
ATOM 980 C C . THR A 1 123 ? -16.174 -3.341 13.760 1.00 97.38 123 THR A C 1
ATOM 982 O O . THR A 1 123 ? -16.483 -4.525 13.794 1.00 97.38 123 THR A O 1
ATOM 985 N N . GLU A 1 124 ? -15.896 -2.717 12.613 1.00 97.25 124 GLU A N 1
ATOM 986 C CA . GLU A 1 124 ? -16.089 -3.301 11.276 1.00 97.25 124 GLU A CA 1
ATOM 987 C C . GLU A 1 124 ? -14.765 -3.558 10.540 1.00 97.25 124 GLU A C 1
ATOM 989 O O . GLU A 1 124 ? -14.730 -3.693 9.316 1.00 97.25 124 GLU A O 1
ATOM 994 N N . ILE A 1 125 ? -13.649 -3.648 11.269 1.00 97.38 125 ILE A N 1
ATOM 995 C CA . ILE A 1 125 ? -12.305 -3.722 10.680 1.00 97.38 125 ILE A CA 1
ATOM 996 C C . ILE A 1 125 ? -12.124 -4.878 9.686 1.00 97.38 125 ILE A C 1
ATOM 998 O O . ILE A 1 125 ? -11.454 -4.713 8.668 1.00 97.38 125 ILE A O 1
ATOM 1002 N N . ILE A 1 126 ? -12.774 -6.019 9.931 1.00 96.75 126 ILE A N 1
ATOM 1003 C CA . ILE A 1 126 ? -12.713 -7.203 9.060 1.00 96.75 126 ILE A CA 1
ATOM 1004 C C . ILE A 1 126 ? -13.365 -6.919 7.692 1.00 96.75 126 ILE A C 1
ATOM 1006 O O . ILE A 1 126 ? -12.941 -7.477 6.685 1.00 96.75 126 ILE A O 1
ATOM 1010 N N . LYS A 1 127 ? -14.332 -5.993 7.614 1.00 96.25 127 LYS A N 1
ATOM 1011 C CA . LYS A 1 127 ? -14.917 -5.529 6.341 1.00 96.25 127 LYS A CA 1
ATOM 1012 C C . LYS A 1 127 ? -14.042 -4.487 5.640 1.00 96.25 127 LYS A C 1
ATOM 1014 O O . LYS A 1 127 ? -14.066 -4.383 4.419 1.00 96.25 127 LYS A O 1
ATOM 1019 N N . ILE A 1 128 ? -13.264 -3.719 6.403 1.00 98.06 128 ILE A N 1
ATOM 1020 C CA . ILE A 1 128 ? -12.435 -2.620 5.887 1.00 98.06 128 ILE A CA 1
ATOM 1021 C C . ILE A 1 128 ? -11.105 -3.133 5.319 1.00 98.06 128 ILE A C 1
ATOM 1023 O O . ILE A 1 128 ? -10.655 -2.632 4.289 1.00 98.06 128 ILE A O 1
ATOM 1027 N N . ILE A 1 129 ? -10.467 -4.119 5.963 1.00 98.38 129 ILE A N 1
ATOM 1028 C CA . ILE A 1 129 ? -9.163 -4.652 5.530 1.00 98.38 129 ILE A CA 1
ATOM 1029 C C . ILE A 1 129 ? -9.173 -5.105 4.060 1.00 98.38 129 ILE A C 1
ATOM 1031 O O . ILE A 1 129 ? -8.286 -4.650 3.337 1.00 98.38 129 ILE A O 1
ATOM 1035 N N . PRO A 1 130 ? -10.144 -5.909 3.574 1.00 97.88 130 PRO A N 1
ATOM 1036 C CA . PRO A 1 130 ? -10.162 -6.351 2.179 1.00 97.88 130 PRO A CA 1
ATOM 1037 C C . PRO A 1 130 ? -10.193 -5.187 1.183 1.00 97.88 130 PRO A C 1
ATOM 1039 O O . PRO A 1 130 ? -9.467 -5.206 0.193 1.00 97.88 130 PRO A O 1
ATOM 1042 N N . ILE A 1 131 ? -10.948 -4.124 1.485 1.00 97.75 131 ILE A N 1
ATOM 1043 C CA . ILE A 1 131 ? -11.005 -2.915 0.649 1.00 97.75 131 ILE A CA 1
ATOM 1044 C C . ILE A 1 131 ? -9.628 -2.241 0.616 1.00 97.75 131 ILE A C 1
ATOM 1046 O O . ILE A 1 131 ? -9.109 -1.906 -0.444 1.00 97.75 131 ILE A O 1
ATOM 1050 N N . LEU A 1 132 ? -8.978 -2.072 1.771 1.00 98.12 132 LEU A N 1
ATOM 1051 C CA . LEU A 1 132 ? -7.636 -1.484 1.823 1.00 98.12 132 LEU A CA 1
ATOM 1052 C C . LEU A 1 132 ? -6.593 -2.340 1.090 1.00 98.12 132 LEU A C 1
ATOM 1054 O O . LEU A 1 132 ? -5.670 -1.782 0.492 1.00 98.12 132 LEU A O 1
ATOM 1058 N N . VAL A 1 133 ? -6.726 -3.670 1.136 1.00 98.00 133 VAL A N 1
ATOM 1059 C CA . VAL A 1 133 ? -5.889 -4.611 0.378 1.00 98.00 133 VAL A CA 1
ATOM 1060 C C . VAL A 1 133 ? -6.106 -4.418 -1.119 1.00 98.00 133 VAL A C 1
ATOM 1062 O O . VAL A 1 133 ? -5.118 -4.304 -1.835 1.00 98.00 133 VAL A O 1
ATOM 1065 N N . GLU A 1 134 ? -7.348 -4.270 -1.587 1.00 96.44 134 GLU A N 1
ATOM 1066 C CA . GLU A 1 134 ? -7.654 -3.987 -2.997 1.00 96.44 134 GLU A CA 1
ATOM 1067 C C . GLU A 1 134 ? -6.976 -2.693 -3.477 1.00 96.44 134 GLU A C 1
ATOM 1069 O O . GLU A 1 134 ? -6.277 -2.690 -4.483 1.00 96.44 134 GLU A O 1
ATOM 1074 N N . TYR A 1 135 ? -7.070 -1.604 -2.709 1.00 96.25 135 TYR A N 1
ATOM 1075 C CA . TYR A 1 135 ? -6.379 -0.342 -3.028 1.00 96.25 135 TYR A CA 1
ATOM 1076 C C . TYR A 1 135 ? -4.846 -0.401 -2.886 1.00 96.25 135 TYR A C 1
ATOM 1078 O O . TYR A 1 135 ? -4.152 0.583 -3.166 1.00 96.25 135 TYR A O 1
ATOM 1086 N N . THR A 1 136 ? -4.305 -1.512 -2.388 1.00 97.00 136 THR A N 1
ATOM 1087 C CA . THR A 1 136 ? -2.860 -1.738 -2.274 1.00 97.00 136 THR A CA 1
ATOM 1088 C C . THR A 1 136 ? -2.354 -2.685 -3.361 1.00 97.00 136 THR A C 1
ATOM 1090 O O . THR A 1 136 ? -1.277 -2.440 -3.895 1.00 97.00 136 THR A O 1
ATOM 1093 N N . PHE A 1 137 ? -3.113 -3.735 -3.688 1.00 96.62 137 PHE A N 1
ATOM 1094 C CA . PHE A 1 137 ? -2.694 -4.885 -4.497 1.00 96.62 137 PHE A CA 1
ATOM 1095 C C . PHE A 1 137 ? -3.615 -5.186 -5.691 1.00 96.62 137 PHE A C 1
ATOM 1097 O O . PHE A 1 137 ? -3.583 -6.290 -6.228 1.00 96.62 137 PHE A O 1
ATOM 1104 N N . ASP A 1 138 ? -4.402 -4.216 -6.153 1.00 94.56 138 ASP A N 1
ATOM 1105 C CA . ASP A 1 138 ? -5.056 -4.278 -7.471 1.00 94.56 138 ASP A CA 1
ATOM 1106 C C . ASP A 1 138 ? -4.064 -4.387 -8.644 1.00 94.56 138 ASP A C 1
ATOM 1108 O O . ASP A 1 138 ? -4.442 -4.734 -9.762 1.00 94.56 138 ASP A O 1
ATOM 1112 N N . CYS A 1 139 ? -2.785 -4.120 -8.386 1.00 96.88 139 CYS A N 1
ATOM 1113 C CA . CYS A 1 139 ? -1.669 -4.348 -9.282 1.00 96.88 139 CYS A CA 1
ATOM 1114 C C . CYS A 1 139 ? -0.405 -4.771 -8.504 1.00 96.88 139 CYS A C 1
ATOM 1116 O O . CYS A 1 139 ? -0.320 -4.588 -7.281 1.00 96.88 139 CYS A O 1
ATOM 1118 N N . PRO A 1 140 ? 0.609 -5.334 -9.187 1.00 98.06 140 PRO A N 1
ATOM 1119 C CA . PRO A 1 140 ? 1.901 -5.610 -8.579 1.00 98.06 140 PRO A CA 1
ATOM 1120 C C . PRO A 1 140 ? 2.521 -4.374 -7.922 1.00 98.06 140 PRO A C 1
ATOM 1122 O O . PRO A 1 140 ? 2.421 -3.244 -8.408 1.00 98.06 140 PRO A O 1
ATOM 1125 N N . ASN A 1 141 ? 3.194 -4.602 -6.803 1.00 98.06 141 ASN A N 1
ATOM 1126 C CA . ASN A 1 141 ? 3.919 -3.580 -6.067 1.00 98.06 141 ASN A CA 1
ATOM 1127 C C . ASN A 1 141 ? 5.416 -3.796 -6.270 1.00 98.06 141 ASN A C 1
ATOM 1129 O O . ASN A 1 141 ? 5.941 -4.856 -5.932 1.00 98.06 141 ASN A O 1
ATOM 1133 N N . ILE A 1 142 ? 6.117 -2.773 -6.754 1.00 98.19 142 ILE A N 1
ATOM 1134 C CA . ILE A 1 142 ? 7.569 -2.705 -6.652 1.00 98.19 142 ILE A CA 1
ATOM 1135 C C . ILE A 1 142 ? 7.930 -1.911 -5.400 1.00 98.19 142 ILE A C 1
ATOM 1137 O O . ILE A 1 142 ? 7.614 -0.729 -5.277 1.00 98.19 142 ILE A O 1
ATOM 1141 N N . TYR A 1 143 ? 8.542 -2.576 -4.427 1.00 97.50 143 TYR A N 1
ATOM 1142 C CA . TYR A 1 143 ? 8.727 -2.040 -3.086 1.00 97.50 143 TYR A CA 1
ATOM 1143 C C . TYR A 1 143 ? 10.203 -1.896 -2.726 1.00 97.50 143 TYR A C 1
ATOM 1145 O O . TYR A 1 143 ? 10.923 -2.888 -2.647 1.00 97.50 143 TYR A O 1
ATOM 1153 N N . TYR A 1 144 ? 10.632 -0.664 -2.448 1.00 96.81 144 TYR A N 1
ATOM 1154 C CA . TYR A 1 144 ? 11.976 -0.359 -1.959 1.00 96.81 144 TYR A CA 1
ATOM 1155 C C . TYR A 1 144 ? 11.979 -0.068 -0.455 1.00 96.81 144 TYR A C 1
ATOM 1157 O O . TYR A 1 144 ? 11.437 0.943 0.006 1.00 96.81 144 TYR A O 1
ATOM 1165 N N . ASN A 1 145 ? 12.654 -0.922 0.315 1.00 94.94 145 ASN A N 1
ATOM 1166 C CA . ASN A 1 145 ? 12.987 -0.649 1.706 1.00 94.94 145 ASN A CA 1
ATOM 1167 C C . ASN A 1 145 ? 14.414 -0.099 1.788 1.00 94.94 145 ASN A C 1
ATOM 1169 O O . ASN A 1 145 ? 15.390 -0.833 1.635 1.00 94.94 145 ASN A O 1
ATOM 1173 N N . LYS A 1 146 ? 14.532 1.209 2.043 1.00 93.62 146 LYS A N 1
ATOM 1174 C CA . LYS A 1 146 ? 15.822 1.906 2.074 1.00 93.62 146 LYS A CA 1
ATOM 1175 C C . LYS A 1 146 ? 16.717 1.479 3.237 1.00 93.62 146 LYS A C 1
ATOM 1177 O O . LYS A 1 146 ? 17.926 1.414 3.048 1.00 93.62 146 LYS A O 1
ATOM 1182 N N . GLU A 1 147 ? 16.152 1.214 4.413 1.00 92.75 147 GLU A N 1
ATOM 1183 C CA . GLU A 1 147 ? 16.931 0.826 5.600 1.00 92.75 147 GLU A CA 1
ATOM 1184 C C . GLU A 1 147 ? 17.573 -0.545 5.405 1.00 92.75 147 GLU A C 1
ATOM 1186 O O . GLU A 1 147 ? 18.768 -0.704 5.632 1.00 92.75 147 GLU A O 1
ATOM 1191 N N . ASN A 1 148 ? 16.799 -1.495 4.881 1.00 92.56 148 ASN A N 1
ATOM 1192 C CA . ASN A 1 148 ? 17.278 -2.848 4.607 1.00 92.56 148 ASN A CA 1
ATOM 1193 C C . ASN A 1 148 ? 17.956 -2.973 3.235 1.00 92.56 148 ASN A C 1
ATOM 1195 O O . ASN A 1 148 ? 18.457 -4.036 2.885 1.00 92.56 148 ASN A O 1
ATOM 1199 N N . SER A 1 149 ? 17.968 -1.896 2.443 1.00 93.12 149 SER A N 1
ATOM 1200 C CA . SER A 1 149 ? 18.472 -1.870 1.071 1.00 93.12 149 SER A CA 1
ATOM 1201 C C . SER A 1 149 ? 17.888 -2.993 0.198 1.00 93.12 149 SER A C 1
ATOM 1203 O O . SER A 1 149 ? 18.600 -3.552 -0.632 1.00 93.12 149 SER A O 1
ATOM 1205 N N . THR A 1 150 ? 16.602 -3.324 0.343 1.00 95.19 150 THR A N 1
ATOM 1206 C CA . THR A 1 150 ? 15.934 -4.366 -0.461 1.00 95.19 150 THR A CA 1
ATOM 1207 C C . THR A 1 150 ? 14.976 -3.762 -1.472 1.00 95.19 150 THR A C 1
ATOM 1209 O O . THR A 1 150 ? 14.319 -2.758 -1.189 1.00 95.19 150 THR A O 1
ATOM 1212 N N . ILE A 1 151 ? 14.886 -4.381 -2.648 1.00 97.81 151 ILE A N 1
ATOM 1213 C CA . ILE A 1 151 ? 13.852 -4.094 -3.636 1.00 97.81 151 ILE A CA 1
ATOM 1214 C C . ILE A 1 151 ? 13.125 -5.410 -3.916 1.00 97.81 151 ILE A C 1
ATOM 1216 O O . ILE A 1 151 ? 13.757 -6.435 -4.147 1.00 97.81 151 ILE A O 1
ATOM 1220 N N . ARG A 1 152 ? 11.796 -5.392 -3.831 1.00 98.12 152 ARG A N 1
ATOM 1221 C CA . ARG A 1 152 ? 10.953 -6.580 -3.992 1.00 98.12 152 ARG A CA 1
ATOM 1222 C C . ARG A 1 152 ? 9.827 -6.312 -4.970 1.00 98.12 152 ARG A C 1
ATOM 1224 O O . ARG A 1 152 ? 9.158 -5.286 -4.867 1.00 98.12 152 ARG A O 1
ATOM 1231 N N . TYR A 1 153 ? 9.596 -7.255 -5.872 1.00 98.62 153 TYR A N 1
ATOM 1232 C CA . TYR A 1 153 ? 8.393 -7.326 -6.689 1.00 98.62 153 TYR A CA 1
ATOM 1233 C C . TYR A 1 153 ? 7.371 -8.217 -5.984 1.00 98.62 153 TYR A C 1
ATOM 1235 O O . TYR A 1 153 ? 7.656 -9.377 -5.683 1.00 98.62 153 TYR A O 1
ATOM 1243 N N . ILE A 1 154 ? 6.208 -7.656 -5.664 1.00 98.56 154 ILE A N 1
ATOM 1244 C CA . ILE A 1 154 ? 5.223 -8.268 -4.772 1.00 98.56 154 ILE A CA 1
ATOM 1245 C C . ILE A 1 154 ? 3.877 -8.330 -5.481 1.00 98.56 154 ILE A C 1
ATOM 1247 O O . ILE A 1 154 ? 3.385 -7.322 -5.987 1.00 98.56 154 ILE A O 1
ATOM 1251 N N . THR A 1 155 ? 3.263 -9.508 -5.480 1.00 98.25 155 THR A N 1
ATOM 1252 C CA . THR A 1 155 ? 1.925 -9.736 -6.041 1.00 98.25 155 THR A CA 1
ATOM 1253 C C . THR A 1 155 ? 1.046 -10.457 -5.033 1.00 98.25 155 THR A C 1
ATOM 1255 O O . THR A 1 155 ? 1.537 -11.277 -4.261 1.00 98.25 155 THR A O 1
ATOM 1258 N N . LEU A 1 156 ? -0.248 -10.144 -5.028 1.00 97.81 156 LEU A N 1
ATOM 1259 C CA . LEU A 1 156 ? -1.253 -10.882 -4.269 1.00 97.81 156 LEU A CA 1
ATOM 1260 C C . LEU A 1 156 ? -1.802 -11.988 -5.175 1.00 97.81 156 LEU A C 1
ATOM 1262 O O . LEU A 1 156 ? -2.380 -11.685 -6.216 1.00 97.81 156 LEU A O 1
ATOM 1266 N N . HIS A 1 157 ? -1.596 -13.254 -4.812 1.00 95.44 157 HIS A N 1
ATOM 1267 C CA . HIS A 1 157 ? -2.062 -14.395 -5.612 1.00 95.44 157 HIS A CA 1
ATOM 1268 C C . HIS A 1 157 ? -3.268 -15.104 -4.982 1.00 95.44 157 HIS A C 1
ATOM 1270 O O . HIS A 1 157 ? -4.000 -15.804 -5.678 1.00 95.44 157 HIS A O 1
ATOM 1276 N N . ARG A 1 158 ? -3.505 -14.901 -3.680 1.00 95.94 158 ARG A N 1
ATOM 1277 C CA . ARG A 1 158 ? -4.701 -15.365 -2.972 1.00 95.94 158 ARG A CA 1
ATOM 1278 C C . ARG A 1 158 ? -5.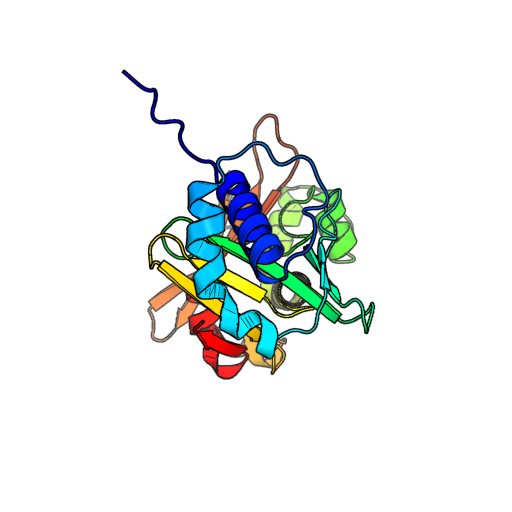351 -14.184 -2.246 1.00 95.94 158 ARG A C 1
ATOM 1280 O O . ARG A 1 158 ? -4.638 -13.426 -1.589 1.00 95.94 158 ARG A O 1
ATOM 1287 N N . PRO A 1 159 ? -6.681 -14.013 -2.325 1.00 95.12 159 PRO A N 1
ATOM 1288 C CA . PRO A 1 159 ? -7.363 -12.917 -1.645 1.00 95.12 159 PRO A CA 1
ATOM 1289 C C . PRO A 1 159 ? -7.183 -12.989 -0.122 1.00 95.12 159 PRO A C 1
ATOM 1291 O O . PRO A 1 159 ? -7.011 -14.066 0.447 1.00 95.12 159 PRO A O 1
ATOM 1294 N N . ILE A 1 160 ? -7.237 -11.825 0.528 1.00 97.19 160 ILE A N 1
ATOM 1295 C CA . ILE A 1 160 ? -7.329 -11.688 1.987 1.00 97.19 160 ILE A CA 1
ATOM 1296 C C . ILE A 1 160 ? -8.769 -11.265 2.282 1.00 97.19 160 ILE A C 1
ATOM 1298 O O . ILE A 1 160 ? -9.096 -10.077 2.289 1.00 97.19 160 ILE A O 1
ATOM 1302 N N . ASP A 1 161 ? -9.642 -12.255 2.415 1.00 94.06 161 ASP A N 1
ATOM 1303 C CA . ASP A 1 161 ? -11.084 -12.093 2.589 1.00 94.06 161 ASP A CA 1
ATOM 1304 C C . ASP A 1 161 ? -11.522 -12.354 4.042 1.00 94.06 161 ASP A C 1
ATOM 1306 O O . ASP A 1 161 ? -10.701 -12.474 4.951 1.00 94.06 161 ASP A O 1
ATOM 1310 N N . LEU A 1 162 ? -12.836 -12.406 4.280 1.00 92.69 162 LEU A N 1
ATOM 1311 C CA . LEU A 1 162 ? -13.393 -12.650 5.613 1.00 92.69 162 LEU A CA 1
ATOM 1312 C C . LEU A 1 162 ? -12.948 -13.996 6.200 1.00 92.69 162 LEU A C 1
ATOM 1314 O O . LEU A 1 162 ? -12.714 -14.073 7.404 1.00 92.69 162 LEU A O 1
ATOM 1318 N N . GLU A 1 163 ? -12.840 -15.042 5.375 1.00 93.38 163 GLU A N 1
ATOM 1319 C CA . GLU A 1 163 ? -12.422 -16.369 5.829 1.00 93.38 163 GLU A CA 1
ATOM 1320 C C . GLU A 1 163 ? -10.960 -16.325 6.275 1.00 93.38 163 GLU A C 1
ATOM 1322 O O . GLU A 1 163 ? -10.641 -16.749 7.386 1.00 93.38 163 GLU A O 1
ATOM 1327 N N . GLU A 1 164 ? -10.086 -15.728 5.463 1.00 95.19 164 GLU A N 1
ATOM 1328 C CA . GLU A 1 164 ? -8.676 -15.559 5.808 1.00 95.19 164 GLU A CA 1
ATOM 1329 C C . GLU A 1 164 ? -8.502 -14.724 7.085 1.00 95.19 164 GLU A C 1
ATOM 1331 O O . GLU A 1 164 ? -7.780 -15.114 8.002 1.00 95.19 164 GLU A O 1
ATOM 1336 N N . LEU A 1 165 ? -9.218 -13.602 7.190 1.00 96.31 165 LEU A N 1
ATOM 1337 C CA . LEU A 1 165 ? -9.127 -12.698 8.336 1.00 96.31 165 LEU A CA 1
ATOM 1338 C C . LEU A 1 165 ? -9.711 -13.291 9.623 1.00 96.31 165 LEU A C 1
ATOM 1340 O O . LEU A 1 165 ? -9.256 -12.932 10.708 1.00 96.31 165 LEU A O 1
ATOM 1344 N N . SER A 1 166 ? -10.676 -14.211 9.525 1.00 94.06 166 SER A N 1
ATOM 1345 C CA . SER A 1 166 ? -11.294 -14.867 10.688 1.00 94.06 166 SER A CA 1
ATOM 1346 C C . SER A 1 166 ? -10.331 -15.752 11.488 1.00 94.06 166 SER A C 1
ATOM 1348 O O . SER A 1 166 ? -10.599 -16.061 12.648 1.00 94.06 166 SER A O 1
ATOM 1350 N N . LYS A 1 167 ? -9.182 -16.118 10.902 1.00 93.75 167 LYS A N 1
ATOM 1351 C CA . LYS A 1 167 ? -8.116 -16.887 11.566 1.00 93.75 167 LYS A CA 1
ATOM 1352 C C . LYS A 1 167 ? -7.354 -16.073 12.611 1.00 93.75 167 LYS A C 1
ATOM 1354 O O . LYS A 1 167 ? -6.603 -16.636 13.406 1.00 93.75 167 LYS A O 1
ATOM 1359 N N . TYR A 1 168 ? -7.515 -14.753 12.590 1.00 95.69 168 TYR A N 1
ATOM 1360 C CA . TYR A 1 168 ? -6.737 -13.828 13.391 1.00 95.69 168 TYR A CA 1
ATOM 1361 C C . TYR A 1 168 ? -7.583 -13.155 14.466 1.00 95.69 168 TYR A C 1
ATOM 1363 O O . TYR A 1 168 ? -8.724 -12.753 14.246 1.00 95.69 168 TYR A O 1
ATOM 1371 N N . SER A 1 169 ? -6.960 -12.942 15.623 1.00 96.56 169 SER A N 1
ATOM 1372 C CA . SER A 1 169 ? -7.482 -12.050 16.655 1.00 96.56 169 SER A CA 1
ATOM 1373 C C . SER A 1 169 ? -6.876 -10.663 16.493 1.00 96.56 169 SER A C 1
ATOM 1375 O O . SER A 1 169 ? -5.664 -10.521 16.303 1.00 96.56 169 SER A O 1
ATOM 1377 N N . PHE A 1 170 ? -7.712 -9.636 16.614 1.00 97.56 170 PHE A N 1
ATOM 1378 C CA . PHE A 1 170 ? -7.312 -8.245 16.446 1.00 97.56 170 PHE A CA 1
ATOM 1379 C C . PHE A 1 170 ? -7.387 -7.475 17.760 1.00 97.56 170 PHE A C 1
ATOM 1381 O O . PHE A 1 170 ? -8.357 -7.592 18.506 1.00 97.56 170 PHE A O 1
ATOM 1388 N N . VAL A 1 171 ? -6.381 -6.641 18.012 1.00 97.81 171 VAL A N 1
ATOM 1389 C CA . VAL A 1 171 ? -6.347 -5.728 19.161 1.00 97.81 171 VAL A CA 1
ATOM 1390 C C . VAL A 1 171 ? -5.942 -4.329 18.717 1.00 97.81 171 VAL A C 1
ATOM 1392 O O . VAL A 1 171 ? -5.148 -4.155 17.793 1.00 97.81 171 VAL A O 1
ATOM 1395 N N . TRP A 1 172 ? -6.480 -3.315 19.385 1.00 98.31 172 TRP A N 1
ATOM 1396 C CA . TRP A 1 172 ? -6.189 -1.913 19.097 1.00 98.31 172 TRP A CA 1
ATOM 1397 C C . TRP A 1 172 ? -5.299 -1.316 20.180 1.00 98.31 172 TRP A C 1
ATOM 1399 O O . TRP A 1 172 ? -5.466 -1.598 21.363 1.00 98.31 172 TRP A O 1
ATOM 1409 N N . THR A 1 173 ? -4.377 -0.430 19.798 1.00 97.62 173 THR A N 1
ATOM 1410 C CA . THR A 1 173 ? -3.552 0.298 20.782 1.00 97.62 173 THR A CA 1
ATOM 1411 C C . THR A 1 173 ? -4.363 1.207 21.700 1.00 97.62 173 THR A C 1
ATOM 1413 O O . THR A 1 173 ? -3.885 1.577 22.769 1.00 97.62 173 THR A O 1
ATOM 1416 N N . CYS A 1 174 ? -5.548 1.627 21.258 1.00 97.06 174 CYS A N 1
ATOM 1417 C CA . CYS A 1 174 ? -6.498 2.375 22.064 1.00 97.06 174 CYS A CA 1
ATOM 1418 C C . CYS A 1 174 ? -7.914 2.237 21.500 1.00 97.06 174 CYS A C 1
ATOM 1420 O O . CYS A 1 174 ? -8.093 2.087 20.287 1.00 97.06 174 CYS A O 1
ATOM 1422 N N . ASP A 1 175 ? -8.894 2.326 22.394 1.00 97.12 175 ASP A N 1
ATOM 1423 C CA . ASP A 1 175 ? -10.325 2.332 22.088 1.00 97.12 175 ASP A CA 1
ATOM 1424 C C . ASP A 1 175 ? -10.747 3.621 21.360 1.00 97.12 175 ASP A C 1
ATOM 1426 O O . ASP A 1 175 ? -10.149 4.685 21.583 1.00 97.12 175 ASP A O 1
ATOM 1430 N N . TRP A 1 176 ? -11.789 3.546 20.526 1.00 96.44 176 TRP A N 1
ATOM 1431 C CA . TRP A 1 176 ? -12.304 4.670 19.737 1.00 96.44 176 TRP A CA 1
ATOM 1432 C C . TRP A 1 176 ? -12.656 5.913 20.572 1.00 96.44 176 TRP A C 1
ATOM 1434 O O . TRP A 1 176 ? -12.419 7.029 20.103 1.00 96.44 176 TRP A O 1
ATOM 1444 N N . ALA A 1 177 ? -13.130 5.760 21.814 1.00 95.19 177 ALA A N 1
ATOM 1445 C CA . ALA A 1 177 ? -13.438 6.869 22.719 1.00 95.19 177 ALA A CA 1
ATOM 1446 C C . ALA A 1 177 ? -12.175 7.586 23.235 1.00 95.19 177 ALA A C 1
ATOM 1448 O O . ALA A 1 177 ? -12.197 8.782 23.526 1.00 95.19 177 ALA A O 1
ATOM 1449 N N . SER A 1 178 ? -11.050 6.870 23.317 1.00 94.81 178 SER A N 1
ATOM 1450 C CA . SER A 1 178 ? -9.753 7.393 23.781 1.00 94.81 178 SER A CA 1
ATOM 1451 C C . SER A 1 178 ? -8.791 7.763 22.643 1.00 94.81 178 SER A C 1
ATOM 1453 O O . SER A 1 178 ? -7.731 8.362 22.869 1.00 94.81 178 SER A O 1
ATOM 1455 N N . TRP A 1 179 ? -9.150 7.432 21.401 1.00 93.62 179 TRP A N 1
ATOM 1456 C CA . TRP A 1 179 ? -8.338 7.655 20.214 1.00 93.62 179 TRP A CA 1
ATOM 1457 C C . TRP A 1 179 ? -8.219 9.149 19.904 1.00 93.62 179 TRP A C 1
ATOM 1459 O O . TRP A 1 179 ? -9.075 9.754 19.261 1.00 93.62 179 TRP A O 1
ATOM 1469 N N . LYS A 1 180 ? -7.089 9.750 20.291 1.00 89.56 180 LYS A N 1
ATOM 1470 C CA . LYS A 1 180 ? -6.780 11.158 19.993 1.00 89.56 180 LYS A CA 1
ATOM 1471 C C . LYS A 1 180 ? -6.332 11.352 18.541 1.00 89.56 180 LYS A C 1
ATOM 1473 O O . LYS A 1 180 ? -7.106 11.819 17.710 1.00 89.56 180 LYS A O 1
ATOM 1478 N N . ASN A 1 181 ? -5.096 10.945 18.238 1.00 89.75 181 ASN A N 1
ATOM 1479 C CA . ASN A 1 181 ? -4.455 11.186 16.940 1.00 89.75 181 ASN A CA 1
ATOM 1480 C C . ASN A 1 181 ? -4.403 9.924 16.075 1.00 89.75 181 ASN A C 1
ATOM 1482 O O . ASN A 1 181 ? -4.814 9.945 14.920 1.00 89.75 181 ASN A O 1
ATOM 1486 N N . SER A 1 182 ? -3.907 8.817 16.621 1.00 95.44 182 SER A N 1
ATOM 1487 C CA . SER A 1 182 ? -3.750 7.553 15.900 1.00 95.44 182 SER A CA 1
ATOM 1488 C C . SER A 1 182 ? -4.107 6.365 16.780 1.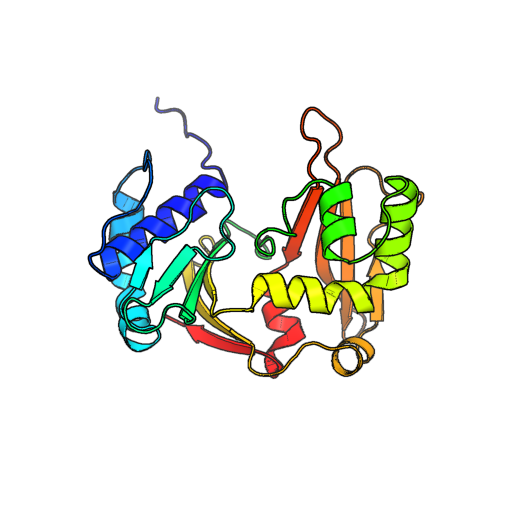00 95.44 182 SER A C 1
ATOM 1490 O O . SER A 1 182 ? -3.910 6.426 17.993 1.00 95.44 182 SER A O 1
ATOM 1492 N N . SER A 1 183 ? -4.587 5.302 16.146 1.00 97.62 183 SER A N 1
ATOM 1493 C CA . SER A 1 183 ? -4.710 3.974 16.734 1.00 97.62 183 SER A CA 1
ATOM 1494 C C . SER A 1 183 ? -4.179 2.960 15.728 1.00 97.62 183 SER A C 1
ATOM 1496 O O . SER A 1 183 ? -4.375 3.105 14.517 1.00 97.62 183 SER A O 1
ATOM 1498 N N . THR A 1 184 ? -3.460 1.967 16.231 1.00 98.12 184 THR A N 1
ATOM 1499 C CA . THR A 1 184 ? -2.865 0.903 15.431 1.00 98.12 184 THR A CA 1
ATOM 1500 C C . THR A 1 184 ? -3.589 -0.394 15.731 1.00 98.12 184 THR A C 1
ATOM 1502 O O . THR A 1 184 ? -3.633 -0.834 16.881 1.00 98.12 184 THR A O 1
ATOM 1505 N N . LEU A 1 185 ? -4.122 -1.000 14.677 1.00 98.56 185 LEU A N 1
ATOM 1506 C CA . LEU A 1 185 ? -4.583 -2.372 14.663 1.00 98.56 185 LEU A CA 1
ATOM 1507 C C . LEU A 1 185 ? -3.369 -3.296 14.715 1.00 98.56 185 LEU A C 1
ATOM 1509 O O . LEU A 1 185 ? -2.440 -3.172 13.906 1.00 98.56 185 LEU A O 1
ATOM 1513 N N . LYS A 1 186 ? -3.398 -4.245 15.639 1.00 98.56 186 LYS A N 1
ATOM 1514 C CA . LYS A 1 186 ? -2.430 -5.325 15.744 1.00 98.56 186 LYS A CA 1
ATOM 1515 C C . LYS A 1 186 ? -3.133 -6.665 15.582 1.00 98.56 186 LYS A C 1
ATOM 1517 O O . LYS A 1 186 ? -4.288 -6.818 15.970 1.00 98.56 186 LYS A O 1
ATOM 1522 N N . VAL A 1 187 ? -2.402 -7.623 15.038 1.00 98.00 187 VAL A N 1
ATOM 1523 C CA . VAL A 1 187 ? -2.791 -9.028 14.952 1.00 98.00 187 VAL A CA 1
ATOM 1524 C C . VAL A 1 187 ? -2.111 -9.787 16.084 1.00 98.00 187 VAL A C 1
ATOM 1526 O O . VAL A 1 187 ? -0.934 -9.550 16.356 1.00 98.00 187 VAL A O 1
ATOM 1529 N N . VAL A 1 188 ? -2.834 -10.688 16.742 1.00 97.75 188 VAL A N 1
ATOM 1530 C CA . VAL A 1 188 ? -2.276 -11.572 17.771 1.00 97.75 188 VAL A CA 1
ATOM 1531 C C . VAL A 1 188 ? -1.930 -12.919 17.143 1.00 97.75 188 VAL A C 1
ATOM 1533 O O . VAL A 1 188 ? -2.825 -13.655 16.736 1.00 97.75 188 VAL A O 1
ATOM 1536 N N . ILE A 1 189 ? -0.639 -13.247 17.081 1.00 95.12 189 ILE A N 1
ATOM 1537 C CA . ILE A 1 189 ? -0.120 -14.528 16.572 1.00 95.12 189 ILE A CA 1
ATOM 1538 C C . ILE A 1 189 ? 0.735 -15.148 17.671 1.00 95.12 189 ILE A C 1
ATOM 1540 O O . ILE A 1 189 ? 1.653 -14.498 18.168 1.00 95.12 189 ILE A O 1
ATOM 1544 N N . GLU A 1 190 ? 0.413 -16.375 18.089 1.00 93.69 190 GLU A N 1
ATOM 1545 C CA . GLU A 1 190 ? 1.142 -17.092 19.153 1.00 93.69 190 GLU A CA 1
ATOM 1546 C C . GLU A 1 190 ? 1.321 -16.254 20.440 1.00 93.69 190 GLU A C 1
ATOM 1548 O O . GLU A 1 190 ? 2.378 -16.237 21.070 1.00 93.69 190 GLU A O 1
ATOM 1553 N N . GLY A 1 191 ? 0.289 -15.487 20.809 1.00 93.69 191 GLY A N 1
ATOM 1554 C CA . GLY A 1 191 ? 0.303 -14.609 21.985 1.00 93.69 191 GLY A CA 1
ATOM 1555 C C . GLY A 1 191 ? 1.114 -13.315 21.831 1.00 93.69 191 GLY A C 1
ATOM 1556 O O . GLY A 1 191 ? 1.185 -12.534 22.778 1.00 93.69 191 GLY A O 1
ATOM 1557 N N . LYS A 1 192 ? 1.705 -13.046 20.660 1.00 96.69 192 LYS A N 1
ATOM 1558 C CA . LYS A 1 192 ? 2.430 -11.802 20.364 1.00 96.69 192 LYS A CA 1
ATOM 1559 C C . LYS A 1 192 ? 1.564 -10.845 19.558 1.00 96.69 192 LYS A C 1
ATOM 1561 O O . LYS A 1 192 ? 0.965 -11.229 18.559 1.00 96.69 192 LYS A O 1
ATOM 1566 N N . GLU A 1 193 ? 1.558 -9.577 19.957 1.00 97.88 193 GLU A N 1
ATOM 1567 C CA . GLU A 1 193 ? 0.879 -8.515 19.217 1.00 97.88 193 GLU A CA 1
ATOM 1568 C C . GLU A 1 193 ? 1.791 -7.918 18.138 1.00 97.88 193 GLU A C 1
ATOM 1570 O O . GLU A 1 193 ? 2.794 -7.264 18.437 1.00 97.88 193 GLU A O 1
ATOM 1575 N N . ILE A 1 194 ? 1.410 -8.081 16.875 1.00 97.88 194 ILE A N 1
ATOM 1576 C CA . ILE A 1 194 ? 2.154 -7.585 15.717 1.00 97.88 194 ILE A CA 1
ATOM 1577 C C . ILE A 1 194 ? 1.357 -6.455 15.070 1.00 97.88 194 ILE A C 1
ATOM 1579 O O . ILE A 1 194 ? 0.219 -6.642 14.651 1.00 97.88 194 ILE A O 1
ATOM 1583 N N . ALA A 1 195 ? 1.943 -5.260 14.979 1.00 98.00 195 ALA A N 1
ATOM 1584 C CA . ALA A 1 195 ? 1.291 -4.121 14.336 1.00 98.00 195 ALA A CA 1
ATOM 1585 C C . ALA A 1 195 ? 1.020 -4.404 12.853 1.00 98.00 195 ALA A C 1
ATOM 1587 O O . ALA A 1 195 ? 1.941 -4.776 12.131 1.00 98.00 195 ALA A O 1
ATOM 1588 N N . LEU A 1 196 ? -0.215 -4.184 12.406 1.00 98.25 196 LEU A N 1
ATOM 1589 C CA . LEU A 1 196 ? -0.634 -4.439 11.031 1.00 98.25 196 LEU A CA 1
ATOM 1590 C C . LEU A 1 196 ? -0.971 -3.143 10.293 1.00 98.25 196 LEU A C 1
ATOM 1592 O O . LEU A 1 196 ? -0.464 -2.905 9.199 1.00 98.25 196 LEU A O 1
ATOM 1596 N N . LEU A 1 197 ? -1.817 -2.300 10.884 1.00 97.94 197 LEU A N 1
ATOM 1597 C CA . LEU A 1 197 ? -2.407 -1.156 10.193 1.00 97.94 197 LEU A CA 1
ATOM 1598 C C . LEU A 1 197 ? -2.598 0.013 11.155 1.00 97.94 197 LEU A C 1
ATOM 1600 O O . LEU A 1 197 ? -3.245 -0.114 12.189 1.00 97.94 197 LEU A O 1
ATOM 1604 N N . GLU A 1 198 ? -2.044 1.169 10.818 1.00 97.62 198 GLU A N 1
ATOM 1605 C CA . GLU A 1 198 ? -2.222 2.400 11.580 1.00 97.62 198 GLU A CA 1
ATOM 1606 C C . GLU A 1 198 ? -3.241 3.300 10.894 1.00 97.62 198 GLU A C 1
ATOM 1608 O O . GLU A 1 198 ? -3.092 3.629 9.717 1.00 97.62 198 GLU A O 1
ATOM 1613 N N . PHE A 1 199 ? -4.210 3.780 11.664 1.00 97.69 199 PHE A N 1
ATOM 1614 C CA . PHE A 1 199 ? -5.099 4.860 11.269 1.00 97.69 199 PHE A CA 1
ATOM 1615 C C . PHE A 1 199 ? -4.724 6.122 12.045 1.00 97.69 199 PHE A C 1
ATOM 1617 O O . PHE A 1 199 ? -4.577 6.103 13.268 1.00 97.69 199 PHE A O 1
ATOM 1624 N N . GLN A 1 200 ? -4.594 7.246 11.347 1.00 95.69 200 GLN A N 1
ATOM 1625 C CA . GLN A 1 200 ? -4.260 8.542 11.924 1.00 95.69 200 GLN A CA 1
ATOM 1626 C C . GLN A 1 200 ? -5.203 9.623 11.397 1.00 95.69 200 GLN A C 1
ATOM 1628 O O . GLN A 1 200 ? -5.279 9.855 10.195 1.00 95.69 200 GLN A O 1
ATOM 1633 N N . PHE A 1 201 ? -5.846 10.351 12.306 1.00 93.31 201 PHE A N 1
ATOM 1634 C CA . PHE A 1 201 ? -6.576 11.578 12.003 1.00 93.31 201 PHE A CA 1
ATOM 1635 C C . PHE A 1 201 ? -5.671 12.771 12.309 1.00 93.31 201 PHE A C 1
ATOM 1637 O O . PHE A 1 201 ? -5.131 12.894 13.412 1.00 93.31 201 PHE A O 1
ATOM 1644 N N . HIS A 1 202 ? -5.450 13.643 11.328 1.00 87.31 202 HIS A N 1
ATOM 1645 C CA . HIS A 1 202 ? -4.651 14.842 11.544 1.00 87.31 202 HIS A CA 1
ATOM 1646 C C . HIS A 1 202 ? -5.461 15.894 12.321 1.00 87.31 202 HIS A C 1
ATOM 1648 O O . HIS A 1 202 ? -6.622 16.141 12.029 1.00 87.31 202 HIS A O 1
ATOM 1654 N N . THR A 1 203 ? -4.848 16.511 13.335 1.00 72.44 203 THR A N 1
ATOM 1655 C CA . THR A 1 203 ? -5.528 17.394 14.307 1.00 72.44 203 THR A CA 1
ATOM 1656 C C . THR A 1 203 ? -5.171 18.878 14.158 1.00 72.44 203 THR A C 1
ATOM 1658 O O . THR A 1 203 ? -5.441 19.678 15.048 1.00 72.44 203 THR A O 1
ATOM 1661 N N . LYS A 1 204 ? -4.534 19.264 13.044 1.00 71.56 204 LYS A N 1
ATOM 1662 C CA . LYS A 1 204 ? -4.109 20.650 12.757 1.00 71.56 204 LYS A CA 1
ATOM 1663 C C . LYS A 1 204 ? -4.568 21.077 11.355 1.00 71.56 204 LYS A C 1
ATOM 1665 O O . LYS A 1 204 ? -5.659 20.728 10.936 1.00 71.56 204 LYS A O 1
ATOM 1670 N N . SER A 1 205 ? -3.733 21.787 10.596 1.00 73.44 205 SER A N 1
ATOM 1671 C CA . SER A 1 205 ? -4.037 22.331 9.261 1.00 73.44 205 SER A CA 1
ATOM 1672 C C . SER A 1 205 ? -4.326 21.295 8.164 1.00 73.44 205 SER A C 1
ATOM 1674 O O . SER A 1 205 ? -4.610 21.673 7.030 1.00 73.44 205 SER A O 1
ATOM 1676 N N . ARG A 1 206 ? -4.234 19.995 8.464 1.00 74.69 206 ARG A N 1
ATOM 1677 C CA . ARG A 1 206 ? -4.533 18.914 7.522 1.00 74.69 206 ARG A CA 1
ATOM 1678 C C . ARG A 1 206 ? -5.872 18.300 7.890 1.00 74.69 206 ARG A C 1
ATOM 1680 O O . ARG A 1 206 ? -6.026 17.806 8.999 1.00 74.69 206 ARG A O 1
ATOM 1687 N N . THR A 1 207 ? -6.796 18.304 6.939 1.00 82.69 207 THR A N 1
ATOM 1688 C CA . THR A 1 207 ? -8.125 17.690 7.069 1.00 82.69 207 THR A CA 1
ATOM 1689 C C . THR A 1 207 ? -8.156 16.234 6.601 1.00 82.69 207 THR A C 1
ATOM 1691 O O . THR A 1 207 ? -9.177 15.566 6.743 1.00 82.69 207 THR A O 1
ATOM 1694 N N . SER A 1 208 ? -7.058 15.730 6.028 1.00 87.50 208 SER A N 1
ATOM 1695 C CA . SER A 1 208 ? -6.932 14.332 5.624 1.00 87.50 208 SER A CA 1
ATOM 1696 C C . SER A 1 208 ? -6.660 13.404 6.811 1.00 87.50 208 SER A C 1
ATOM 1698 O O . SER A 1 208 ? -6.176 13.814 7.868 1.00 87.50 208 SER A O 1
ATOM 1700 N N . MET A 1 209 ? -6.959 12.127 6.612 1.00 93.56 209 MET A N 1
ATOM 1701 C CA . MET A 1 209 ? -6.480 11.025 7.435 1.00 93.56 209 MET A CA 1
ATOM 1702 C C . MET A 1 209 ? -5.316 10.318 6.731 1.00 93.56 209 MET A C 1
ATOM 1704 O O . MET A 1 209 ? -5.141 10.442 5.519 1.00 93.56 209 MET A O 1
ATOM 1708 N N . ALA A 1 210 ? -4.519 9.579 7.496 1.00 94.62 210 ALA A N 1
ATOM 1709 C CA . ALA A 1 210 ? -3.485 8.693 6.982 1.00 94.62 210 ALA A CA 1
ATOM 1710 C C . ALA A 1 210 ? -3.737 7.271 7.492 1.00 94.62 210 ALA A C 1
ATOM 1712 O O . ALA A 1 210 ? -3.773 7.044 8.700 1.00 94.62 210 ALA A O 1
ATOM 1713 N N . ILE A 1 211 ? -3.883 6.328 6.568 1.00 97.25 211 ILE A N 1
ATOM 1714 C CA . ILE A 1 211 ? -4.051 4.897 6.818 1.00 97.25 211 ILE A CA 1
ATOM 1715 C C . ILE A 1 211 ? -2.844 4.202 6.207 1.00 97.25 211 ILE A C 1
ATOM 1717 O O . ILE A 1 211 ? -2.557 4.385 5.023 1.00 97.25 211 ILE A O 1
ATOM 1721 N N . ARG A 1 212 ? -2.076 3.483 7.023 1.00 96.69 212 ARG A N 1
ATOM 1722 C CA . ARG A 1 212 ? -0.777 2.943 6.612 1.00 96.69 212 ARG A CA 1
ATOM 1723 C C . ARG A 1 212 ? -0.579 1.543 7.153 1.00 96.69 212 ARG A C 1
ATOM 1725 O O . ARG A 1 212 ? -0.602 1.348 8.366 1.00 96.69 212 ARG A O 1
ATOM 1732 N N . TRP A 1 213 ? -0.310 0.602 6.262 1.00 97.88 213 TRP A N 1
ATOM 1733 C CA . TRP A 1 213 ? 0.200 -0.707 6.629 1.00 97.88 213 TRP A CA 1
ATOM 1734 C C . TRP A 1 213 ? 1.541 -0.559 7.340 1.00 97.88 213 TRP A C 1
ATOM 1736 O O . TRP A 1 213 ? 2.390 0.230 6.919 1.00 97.88 213 TRP A O 1
ATOM 1746 N N . CYS A 1 214 ? 1.751 -1.357 8.379 1.00 97.50 214 CYS A N 1
ATOM 1747 C CA . CYS A 1 214 ? 3.076 -1.824 8.762 1.00 97.50 214 CYS A CA 1
ATOM 1748 C C . CYS A 1 214 ? 3.464 -2.900 7.745 1.00 97.50 214 CYS A C 1
ATOM 1750 O O . CYS A 1 214 ? 3.243 -4.084 7.963 1.00 97.50 214 CYS A O 1
ATOM 1752 N N . TYR A 1 215 ? 3.937 -2.465 6.585 1.00 97.38 215 TYR A N 1
ATOM 1753 C CA . TYR A 1 215 ? 4.011 -3.251 5.365 1.00 97.38 215 TYR A CA 1
ATOM 1754 C C . TYR A 1 215 ? 4.923 -4.470 5.498 1.00 97.38 215 TYR A C 1
ATOM 1756 O O . TYR A 1 215 ? 4.530 -5.541 5.071 1.00 97.38 215 TYR A O 1
ATOM 1764 N N . GLU A 1 216 ? 6.072 -4.381 6.175 1.00 96.62 216 GLU A N 1
ATOM 1765 C CA . GLU A 1 216 ? 6.900 -5.580 6.421 1.00 96.62 216 GLU A CA 1
ATOM 1766 C C . GLU A 1 216 ? 6.153 -6.630 7.254 1.00 96.62 216 GLU A C 1
ATOM 1768 O O . GLU A 1 216 ? 6.224 -7.828 6.977 1.00 96.62 216 GLU A O 1
ATOM 1773 N N . ASN A 1 217 ? 5.384 -6.175 8.246 1.00 97.81 217 ASN A N 1
ATOM 1774 C CA . ASN A 1 217 ? 4.564 -7.063 9.060 1.00 97.81 217 ASN A CA 1
ATOM 1775 C C . ASN A 1 217 ? 3.406 -7.631 8.239 1.00 97.81 217 ASN A C 1
ATOM 1777 O O . ASN A 1 217 ? 3.142 -8.818 8.344 1.00 97.81 217 ASN A O 1
ATOM 1781 N N . PHE A 1 218 ? 2.755 -6.823 7.394 1.00 98.06 218 PHE A N 1
ATOM 1782 C CA . PHE A 1 218 ? 1.729 -7.291 6.458 1.00 98.06 218 PHE A CA 1
ATOM 1783 C C . PHE A 1 218 ? 2.271 -8.425 5.579 1.00 98.06 218 PHE A C 1
ATOM 1785 O O . PHE A 1 218 ? 1.657 -9.485 5.508 1.00 98.06 218 PHE A O 1
ATOM 1792 N N . LEU A 1 219 ? 3.447 -8.227 4.972 1.00 97.06 219 LEU A N 1
ATOM 1793 C CA . LEU A 1 219 ? 4.079 -9.228 4.109 1.00 97.06 219 LEU A CA 1
ATOM 1794 C C . LEU A 1 219 ? 4.422 -10.518 4.870 1.00 97.06 219 LEU A C 1
ATOM 1796 O O . LEU A 1 219 ? 4.392 -11.596 4.293 1.00 97.06 219 LEU A O 1
ATOM 1800 N N . THR A 1 220 ? 4.733 -10.411 6.163 1.00 96.19 220 THR A N 1
ATOM 1801 C CA . THR A 1 220 ? 5.021 -11.570 7.020 1.00 96.19 220 THR A CA 1
ATOM 1802 C C . THR A 1 220 ? 3.743 -12.292 7.455 1.00 96.19 220 THR A C 1
ATOM 1804 O O . THR A 1 220 ? 3.689 -13.515 7.424 1.00 96.19 220 THR A O 1
ATOM 1807 N N . ILE A 1 221 ? 2.712 -11.545 7.863 1.00 97.25 221 ILE A N 1
ATOM 1808 C CA . ILE A 1 221 ? 1.439 -12.087 8.362 1.00 97.25 221 ILE A CA 1
ATOM 1809 C C . ILE A 1 221 ? 0.697 -12.831 7.249 1.00 97.25 221 ILE A C 1
ATOM 1811 O O . ILE A 1 221 ? 0.160 -13.905 7.498 1.00 97.25 221 ILE A O 1
ATOM 1815 N N . PHE A 1 222 ? 0.698 -12.271 6.038 1.00 97.44 222 PHE A N 1
ATOM 1816 C CA . PHE A 1 222 ? -0.012 -12.804 4.875 1.00 97.44 222 PHE A CA 1
ATOM 1817 C C . PHE A 1 222 ? 0.938 -13.437 3.853 1.00 97.44 222 PHE A C 1
ATOM 1819 O O . PHE A 1 222 ? 0.688 -13.359 2.651 1.00 97.44 222 PHE A O 1
ATOM 1826 N N . ALA A 1 223 ? 2.045 -14.032 4.310 1.00 96.75 223 ALA A N 1
ATOM 1827 C CA . ALA A 1 223 ? 3.061 -14.621 3.436 1.00 96.75 223 ALA A CA 1
ATOM 1828 C C . ALA A 1 223 ? 2.475 -15.672 2.475 1.00 96.75 223 ALA A C 1
ATOM 1830 O O . ALA A 1 223 ? 2.851 -15.707 1.307 1.00 96.75 223 ALA A O 1
ATOM 1831 N N . ASP A 1 224 ? 1.491 -16.449 2.934 1.00 96.56 224 ASP A N 1
ATOM 1832 C CA . ASP A 1 224 ? 0.801 -17.464 2.128 1.00 96.56 224 ASP A CA 1
ATOM 1833 C C . ASP A 1 224 ? -0.154 -16.868 1.076 1.00 96.56 224 ASP A C 1
ATOM 1835 O O . ASP A 1 224 ? -0.636 -17.590 0.206 1.00 96.56 224 ASP A O 1
ATOM 1839 N N . ASN A 1 225 ? -0.455 -15.566 1.142 1.00 98.00 225 ASN A N 1
ATOM 1840 C CA . ASN A 1 225 ? -1.346 -14.886 0.198 1.00 98.00 225 ASN A CA 1
ATOM 1841 C C . ASN A 1 225 ? -0.600 -14.172 -0.932 1.00 98.00 225 ASN A C 1
ATOM 1843 O O . ASN A 1 225 ? -1.199 -13.795 -1.946 1.00 98.00 225 ASN A O 1
ATOM 1847 N N . ILE A 1 226 ? 0.700 -13.950 -0.753 1.00 97.94 226 ILE A N 1
ATOM 1848 C CA . ILE A 1 226 ? 1.510 -13.108 -1.625 1.00 97.94 226 ILE A CA 1
ATOM 1849 C C . ILE A 1 226 ? 2.683 -13.875 -2.217 1.00 97.94 226 ILE A C 1
ATOM 1851 O O . ILE A 1 226 ? 3.199 -14.833 -1.657 1.00 97.94 226 ILE A O 1
ATOM 1855 N N . THR A 1 227 ? 3.139 -13.422 -3.375 1.00 98.12 227 THR A N 1
ATOM 1856 C CA . THR A 1 227 ? 4.412 -13.847 -3.950 1.00 98.12 227 THR A CA 1
ATOM 1857 C C . THR A 1 227 ? 5.376 -12.680 -3.876 1.00 98.12 227 THR A C 1
ATOM 1859 O O . THR A 1 227 ? 5.053 -11.576 -4.318 1.00 98.12 227 THR A O 1
ATOM 1862 N N . ILE A 1 228 ? 6.560 -12.932 -3.322 1.00 98.12 228 ILE A N 1
ATOM 1863 C CA . ILE A 1 228 ? 7.644 -11.960 -3.204 1.00 98.12 228 ILE A CA 1
ATOM 1864 C C . ILE A 1 228 ? 8.821 -12.452 -4.039 1.00 98.12 228 ILE A C 1
ATOM 1866 O O . ILE A 1 228 ? 9.287 -13.576 -3.864 1.00 98.12 228 ILE A O 1
ATOM 1870 N N . ILE A 1 229 ? 9.317 -11.592 -4.923 1.00 98.06 229 ILE A N 1
ATOM 1871 C CA . ILE A 1 229 ? 10.530 -11.821 -5.703 1.00 98.06 229 ILE A CA 1
ATOM 1872 C C . ILE A 1 229 ? 11.521 -10.710 -5.363 1.00 98.06 229 ILE A C 1
ATOM 1874 O O . ILE A 1 229 ? 11.261 -9.542 -5.657 1.00 98.06 229 ILE A O 1
ATOM 1878 N N . ASP A 1 230 ? 12.659 -11.062 -4.766 1.00 97.00 230 ASP A N 1
ATOM 1879 C CA . ASP A 1 230 ? 13.764 -10.120 -4.577 1.00 97.00 230 ASP A CA 1
ATOM 1880 C C . ASP A 1 230 ? 14.406 -9.767 -5.930 1.00 97.00 230 ASP A C 1
ATOM 1882 O O . ASP A 1 230 ? 14.610 -10.644 -6.794 1.00 97.00 230 ASP A O 1
ATOM 1886 N N . ILE A 1 231 ? 14.703 -8.473 -6.103 1.00 93.25 231 ILE A N 1
ATOM 1887 C CA . ILE A 1 231 ? 15.378 -7.907 -7.277 1.00 93.25 231 ILE A CA 1
ATOM 1888 C C . ILE A 1 231 ? 16.593 -7.046 -6.904 1.00 93.25 231 ILE A C 1
ATOM 1890 O O . ILE A 1 231 ? 16.584 -6.345 -5.858 1.00 93.25 231 ILE A O 1
#

Sequence (231 aa):
MSEKQVLQTEDTGKIFEMAICLAYNIPYDGKYKYGMEEPERLKHRLSKLLELFPMCSHTAKRGSRYDYTSDTDANKHLSAKTTKKGVGKVAPQVIGQTQPKRFCDLLGIEYTTIADLKQYIQTEIIKIIPILVEYTFDCPNIYYNKENSTIRYITLHRPIDLEELSKYSFVWTCDWASWKNSSTLKVVIEGKEIALLEFQFHTKSRTSMAIRWCYENFLTIFADNITIIDI

Secondary structure (DSSP, 8-state):
--------HHHHHHHHHHHHHHHHT----S---S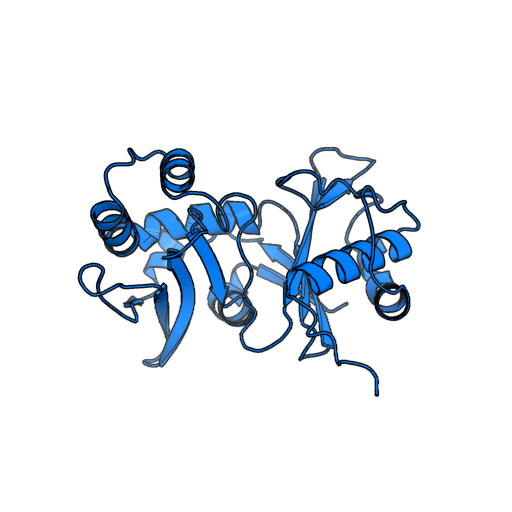-SHHHHHHHGGGTTHHHHS-SEEE---TT-S-SEEESS-TT-EEEEEEESSTT-EEPPTTGGG--HHHHHHHHT-----HHHHHHHHHHSHHHHHHHHHHHHHSS-EEEEETTTTEEEEEEE-S---HHHHHTSEEEESS-TTT-SSEEEEEEEETTEEEEEEEEEE--SS---EEEEEEHHHHHHHTGGGEEEEE-

pLDDT: mean 92.64, std 11.34, range [33.34, 98.62]